Protein AF-I9VN42-F1 (afdb_monomer_lite)

Secondary structure (DSSP, 8-state):
--HHHHHHHHHHHHHHHHTT-HHHHHHHHHHHHTT-S-HHHHHHHHHHHHHHHHHHHHHHTT---TTHHHHHHHHHHHHHHHHHHHHHHHHHTT--SHHHHHHHHHHHH-----HHHHHHHHHTHHHHHHHHHHH-HHHHHHHHHHHHHHHHHHHHHHHH-----HHHHHHHHHHHH-SSS-HHHHHHHHH-

Organism: NCBI:txid997881

Foldseek 3Di:
DALVVLVVLLVVLVVCLVVLVLVVSLVSLCVLCVLFPDVVLVVLSVVLVVLVVVLVVCVVVVNDDPCSVVNSVVSSVSSNLSSVVSSLRNCLVHPPDPLSVVVVCCVVPDPDCALLNLLVLQLCLVVQCVVQVVPDPVSNVVSVVSNVVSLVCLLSCLVSDSDDDPVSVVSLVVSCVDPSHDPVSVVSNVVD

Structure (mmCIF, N/CA/C/O backbone):
data_AF-I9VN42-F1
#
_entry.id   AF-I9VN42-F1
#
loop_
_atom_site.group_PDB
_atom_site.id
_atom_site.type_symbol
_atom_site.label_atom_id
_atom_site.label_alt_id
_atom_site.label_comp_id
_atom_site.label_asym_id
_atom_site.label_entity_id
_atom_site.label_seq_id
_atom_site.pdbx_PDB_ins_code
_atom_site.Cartn_x
_atom_site.Cartn_y
_atom_site.Cartn_z
_atom_site.occupancy
_atom_site.B_iso_or_equiv
_atom_site.auth_seq_id
_atom_site.auth_comp_id
_atom_site.auth_asym_id
_atom_site.auth_atom_id
_atom_site.pdbx_PDB_model_num
ATOM 1 N N . MET A 1 1 ? 4.372 -19.067 11.190 1.00 69.19 1 MET A N 1
ATOM 2 C CA . MET A 1 1 ? 2.948 -18.708 10.985 1.00 69.19 1 MET A CA 1
ATOM 3 C C . MET A 1 1 ? 2.496 -19.358 9.683 1.00 69.19 1 MET A C 1
ATOM 5 O O . MET A 1 1 ? 3.350 -19.514 8.829 1.00 69.19 1 MET A O 1
ATOM 9 N N . ASN A 1 2 ? 1.244 -19.812 9.547 1.00 86.00 2 ASN A N 1
ATOM 10 C CA . ASN A 1 2 ? 0.756 -20.442 8.306 1.00 86.00 2 ASN A CA 1
ATOM 11 C C . ASN A 1 2 ? -0.112 -19.447 7.518 1.00 86.00 2 ASN A C 1
ATOM 13 O O . ASN A 1 2 ? -0.826 -18.651 8.128 1.00 86.00 2 ASN A O 1
ATOM 17 N N . GLU A 1 3 ? -0.085 -19.527 6.191 1.00 88.94 3 GLU A N 1
ATOM 18 C CA . GLU A 1 3 ? -0.864 -18.695 5.268 1.00 88.94 3 GLU A CA 1
ATOM 19 C C . GLU A 1 3 ? -2.373 -18.745 5.566 1.00 88.94 3 GLU A C 1
ATOM 21 O O . GLU A 1 3 ? -3.040 -17.712 5.591 1.00 88.94 3 GLU A O 1
ATOM 26 N N . GLN A 1 4 ? -2.905 -19.925 5.904 1.00 89.56 4 GLN A N 1
ATOM 27 C CA . GLN A 1 4 ? -4.314 -20.085 6.289 1.00 89.56 4 GLN A CA 1
ATOM 28 C C . GLN A 1 4 ? -4.689 -19.232 7.509 1.00 89.56 4 GLN A C 1
ATOM 30 O O . GLN A 1 4 ? -5.674 -18.502 7.467 1.00 89.56 4 GLN A O 1
ATOM 35 N N . LEU A 1 5 ? -3.863 -19.249 8.560 1.00 90.31 5 LEU A N 1
ATOM 36 C CA . LEU A 1 5 ? -4.111 -18.477 9.781 1.00 90.31 5 LEU A CA 1
ATOM 37 C C . LEU A 1 5 ? -4.061 -16.965 9.526 1.00 90.31 5 LEU A C 1
ATOM 39 O O . LEU A 1 5 ? -4.839 -16.221 10.119 1.00 90.31 5 LEU A O 1
ATOM 43 N N . ILE A 1 6 ? -3.161 -16.507 8.649 1.00 91.25 6 ILE A N 1
ATOM 44 C CA . ILE A 1 6 ? -3.070 -15.089 8.266 1.00 91.25 6 ILE A CA 1
ATOM 45 C C . ILE A 1 6 ? -4.368 -14.661 7.577 1.00 91.25 6 ILE A C 1
ATOM 47 O O . ILE A 1 6 ? -4.964 -13.650 7.947 1.00 91.25 6 ILE A O 1
ATOM 51 N N . ASN A 1 7 ? -4.839 -15.463 6.619 1.00 92.94 7 ASN A N 1
ATOM 52 C CA . ASN A 1 7 ? -6.068 -15.188 5.883 1.00 92.94 7 ASN A CA 1
ATOM 53 C C . ASN A 1 7 ? -7.318 -15.249 6.777 1.00 92.94 7 ASN A C 1
ATOM 55 O O . ASN A 1 7 ? -8.199 -14.404 6.644 1.00 92.94 7 ASN A O 1
ATOM 59 N N . GLU A 1 8 ? -7.397 -16.186 7.721 1.00 94.12 8 GLU A N 1
ATOM 60 C CA . GLU A 1 8 ? -8.508 -16.267 8.678 1.00 94.12 8 GLU A CA 1
ATOM 61 C C . GLU A 1 8 ? -8.561 -15.051 9.612 1.00 94.12 8 GLU A C 1
ATOM 63 O O . GLU A 1 8 ? -9.626 -14.451 9.784 1.00 94.12 8 GLU A O 1
ATOM 68 N N . GLN A 1 9 ? -7.417 -14.650 10.184 1.00 92.75 9 GLN A N 1
ATOM 69 C CA . GLN A 1 9 ? -7.333 -13.457 11.034 1.00 92.75 9 GLN A CA 1
ATOM 70 C C . GLN A 1 9 ? -7.710 -12.194 10.254 1.00 92.75 9 GLN A C 1
ATOM 72 O O . GLN A 1 9 ? -8.487 -11.375 10.744 1.00 92.75 9 GLN A O 1
ATOM 77 N N . TYR A 1 10 ? -7.234 -12.077 9.016 1.00 95.00 10 TYR A N 1
ATOM 78 C CA . TYR A 1 10 ? -7.590 -10.992 8.112 1.00 95.00 10 TYR A CA 1
ATOM 79 C C . TYR A 1 10 ? -9.103 -10.910 7.848 1.00 95.00 10 TYR A C 1
ATOM 81 O O . TYR A 1 10 ? -9.717 -9.864 8.058 1.00 95.00 10 TYR A O 1
ATOM 89 N N . GLN A 1 11 ? -9.736 -12.023 7.464 1.00 95.56 11 GLN A N 1
ATOM 90 C CA . GLN A 1 11 ? -11.182 -12.069 7.208 1.00 95.56 11 GLN A CA 1
ATOM 91 C C . GLN A 1 11 ? -12.000 -11.731 8.460 1.00 95.56 11 GLN A C 1
ATOM 93 O O . GLN A 1 11 ? -13.050 -11.085 8.378 1.00 95.56 11 GLN A O 1
ATOM 98 N N . TYR A 1 12 ? -11.516 -12.128 9.637 1.00 96.06 12 TYR A N 1
ATOM 99 C CA . TYR A 1 12 ? -12.149 -11.764 10.897 1.00 96.06 12 TYR A CA 1
ATOM 100 C C . TYR A 1 12 ? -12.100 -10.250 11.154 1.00 96.06 12 TYR A C 1
ATOM 102 O O . TYR A 1 12 ? -13.128 -9.660 11.497 1.00 96.06 12 TYR A O 1
ATOM 110 N N . ILE A 1 13 ? -10.953 -9.604 10.923 1.00 95.00 13 ILE A N 1
ATOM 111 C CA . ILE A 1 13 ? -10.808 -8.146 11.052 1.00 95.00 13 ILE A CA 1
ATOM 112 C C . ILE A 1 13 ? -11.721 -7.425 10.050 1.00 95.00 13 ILE A C 1
ATOM 114 O O . ILE A 1 13 ? -12.487 -6.548 10.457 1.00 95.00 13 ILE A O 1
ATOM 118 N N . LEU A 1 14 ? -11.741 -7.842 8.777 1.00 95.19 14 LEU A N 1
ATOM 119 C CA . LEU A 1 14 ? -12.641 -7.273 7.764 1.00 95.19 14 LEU A CA 1
ATOM 120 C C . LEU A 1 14 ? -14.112 -7.353 8.181 1.00 95.19 14 LEU A C 1
ATOM 122 O O . LEU A 1 14 ? -14.869 -6.395 8.015 1.00 95.19 14 LEU A O 1
ATOM 126 N N . ARG A 1 15 ? -14.525 -8.477 8.777 1.00 96.50 15 ARG A N 1
ATOM 127 C CA . ARG A 1 15 ? -15.891 -8.649 9.280 1.00 96.50 15 ARG A CA 1
ATOM 128 C C . ARG A 1 15 ? -16.222 -7.650 10.386 1.00 96.50 15 ARG A C 1
ATOM 130 O O . ARG A 1 15 ? -17.321 -7.096 10.385 1.00 96.50 15 ARG A O 1
ATOM 137 N N . LEU A 1 16 ? -15.298 -7.407 11.316 1.00 95.19 16 LEU A N 1
ATOM 138 C CA . LEU A 1 16 ? -15.480 -6.422 12.388 1.00 95.19 16 LEU A CA 1
ATOM 139 C C . LEU A 1 16 ? -15.585 -4.999 11.829 1.00 95.19 16 LEU A C 1
ATOM 141 O O . LEU A 1 16 ? -16.464 -4.242 12.250 1.00 95.19 16 LEU A O 1
ATOM 145 N N . ILE A 1 17 ? -14.752 -4.658 10.843 1.00 93.81 17 ILE A N 1
ATOM 146 C CA . ILE A 1 17 ? -14.801 -3.360 10.161 1.00 93.81 17 ILE A CA 1
ATOM 147 C C . ILE A 1 17 ? -16.136 -3.190 9.423 1.00 93.81 17 ILE A C 1
ATOM 149 O O . ILE A 1 17 ? -16.814 -2.178 9.609 1.00 93.81 17 ILE A O 1
ATOM 153 N N . GLY A 1 18 ? -16.577 -4.200 8.665 1.00 91.69 18 GLY A N 1
ATOM 154 C CA . GLY A 1 18 ? -17.861 -4.187 7.954 1.00 91.69 18 GLY A CA 1
ATOM 155 C C . GLY A 1 18 ? -19.073 -4.064 8.886 1.00 91.69 18 GLY A C 1
ATOM 156 O O . GLY A 1 18 ? -20.062 -3.416 8.551 1.00 91.69 18 GLY A O 1
ATOM 157 N N . GLN A 1 19 ? -18.975 -4.607 10.103 1.00 94.62 19 GLN A N 1
ATOM 158 C CA . GLN A 1 19 ? -19.973 -4.444 11.167 1.00 94.62 19 GLN A CA 1
ATOM 159 C C . GLN A 1 19 ? -19.870 -3.103 11.915 1.00 94.62 19 GLN A C 1
ATOM 161 O O . GLN A 1 19 ? -20.610 -2.888 12.874 1.00 94.62 19 GLN A O 1
ATOM 166 N N . LYS A 1 20 ? -18.966 -2.199 11.511 1.00 91.50 20 LYS A N 1
ATOM 167 C CA . LYS A 1 20 ? -18.680 -0.917 12.183 1.00 91.50 20 LYS A CA 1
ATOM 168 C C . LYS A 1 20 ? -18.206 -1.079 13.635 1.00 91.50 20 LYS A C 1
ATOM 170 O O . LYS A 1 20 ? -18.300 -0.158 14.448 1.00 91.50 20 LYS A O 1
ATOM 175 N N . ARG A 1 21 ? -17.636 -2.237 13.981 1.00 94.00 21 ARG A N 1
ATOM 176 C CA . ARG A 1 21 ? -17.082 -2.543 15.311 1.00 94.00 21 ARG A CA 1
ATOM 177 C C . ARG A 1 21 ? -15.614 -2.128 15.384 1.00 94.00 21 ARG A C 1
ATOM 179 O O . ARG A 1 21 ? -14.736 -2.941 15.657 1.00 94.00 21 ARG A O 1
ATOM 186 N N . LEU A 1 22 ? -15.357 -0.839 15.147 1.00 92.88 22 LEU A N 1
ATOM 187 C CA . LEU A 1 22 ? -14.002 -0.299 14.985 1.00 92.88 22 LEU A CA 1
ATOM 188 C C . LEU A 1 22 ? -13.103 -0.575 16.199 1.00 92.88 22 LEU A C 1
ATOM 190 O O . LEU A 1 22 ? -11.973 -1.005 16.027 1.00 92.88 22 LEU A O 1
ATOM 194 N N . LYS A 1 23 ? -13.613 -0.422 17.429 1.00 93.69 23 LYS A N 1
ATOM 195 C CA . LYS A 1 23 ? -12.833 -0.717 18.644 1.00 93.69 23 LYS A CA 1
ATOM 196 C C . LYS A 1 23 ? -12.267 -2.141 18.640 1.00 93.69 23 LYS A C 1
ATOM 198 O O . LYS A 1 23 ? -11.102 -2.342 18.952 1.00 93.69 23 LYS A O 1
ATOM 203 N N . GLU A 1 24 ? -13.099 -3.117 18.297 1.00 94.75 24 GLU A N 1
ATOM 204 C CA . GLU A 1 24 ? -12.700 -4.523 18.288 1.00 94.75 24 GLU A CA 1
ATOM 205 C C . GLU A 1 24 ? -11.779 -4.836 17.115 1.00 94.75 24 GLU A C 1
ATOM 207 O O . GLU A 1 24 ? -10.808 -5.566 17.292 1.00 94.75 24 GLU A O 1
ATOM 212 N N . ALA A 1 25 ? -12.048 -4.243 15.947 1.00 95.75 25 ALA A N 1
ATOM 213 C CA . ALA A 1 25 ? -11.163 -4.336 14.794 1.00 95.75 25 ALA A CA 1
ATOM 214 C C . ALA A 1 25 ? -9.753 -3.836 15.140 1.00 95.75 25 ALA A C 1
ATOM 216 O O . ALA A 1 25 ? -8.789 -4.539 14.865 1.00 95.75 25 ALA A O 1
ATOM 217 N N . LEU A 1 26 ? -9.633 -2.691 15.824 1.00 94.12 26 LEU A N 1
ATOM 218 C CA . LEU A 1 26 ? -8.346 -2.134 16.252 1.00 94.12 26 LEU A CA 1
ATOM 219 C C . LEU A 1 26 ? -7.615 -3.047 17.243 1.00 94.12 26 LEU A C 1
ATOM 221 O O . LEU A 1 26 ? -6.412 -3.233 17.107 1.00 94.12 26 LEU A O 1
ATOM 225 N N . THR A 1 27 ? -8.318 -3.654 18.204 1.00 94.69 27 THR A N 1
ATOM 226 C CA . THR A 1 27 ? -7.704 -4.608 19.147 1.00 94.69 27 THR A CA 1
ATOM 227 C C . THR A 1 27 ? -7.211 -5.875 18.442 1.00 94.69 27 THR A C 1
ATOM 229 O O . THR A 1 27 ? -6.134 -6.384 18.746 1.00 94.69 27 THR A O 1
ATOM 232 N N . GLN A 1 28 ? -7.982 -6.399 17.486 1.00 93.94 28 GLN A N 1
ATOM 233 C CA . GLN A 1 28 ? -7.559 -7.560 16.698 1.00 93.94 28 GLN A CA 1
ATOM 234 C C . GLN A 1 28 ? -6.386 -7.211 15.779 1.00 93.94 28 GLN A C 1
ATOM 236 O O . GLN A 1 28 ? -5.419 -7.970 15.719 1.00 93.94 28 GLN A O 1
ATOM 241 N N . LEU A 1 29 ? -6.433 -6.047 15.131 1.00 93.31 29 LEU A N 1
ATOM 242 C CA . LEU A 1 29 ? -5.366 -5.544 14.273 1.00 93.31 29 LEU A CA 1
ATOM 243 C C . LEU A 1 29 ? -4.067 -5.318 15.052 1.00 93.31 29 LEU A C 1
ATOM 245 O O . LEU A 1 29 ? -3.005 -5.681 14.566 1.00 93.31 29 LEU A O 1
ATOM 249 N N . GLU A 1 30 ? -4.134 -4.826 16.288 1.00 93.81 30 GLU A N 1
ATOM 250 C CA . GLU A 1 30 ? -2.964 -4.711 17.165 1.00 93.81 30 GLU A CA 1
ATOM 251 C C . GLU A 1 30 ? -2.279 -6.070 17.365 1.00 93.81 30 GLU A C 1
ATOM 253 O O . GLU A 1 30 ? -1.080 -6.215 17.127 1.00 93.81 30 GLU A O 1
ATOM 258 N N . SER A 1 31 ? -3.055 -7.106 17.705 1.00 91.00 31 SER A N 1
ATOM 259 C CA . SER A 1 31 ? -2.536 -8.475 17.853 1.00 91.00 31 SER A CA 1
ATOM 260 C C . SER A 1 31 ? -1.980 -9.061 16.547 1.00 91.00 31 SER A C 1
ATOM 262 O O . SER A 1 31 ? -1.055 -9.876 16.569 1.00 91.00 31 SER A O 1
ATOM 264 N N . PHE A 1 32 ? -2.529 -8.637 15.408 1.00 90.81 32 PHE A N 1
ATOM 265 C CA . PHE A 1 32 ? -2.090 -9.038 14.076 1.00 90.81 32 PHE A CA 1
ATOM 266 C C . PHE A 1 32 ? -0.748 -8.381 13.717 1.00 90.81 32 PHE A C 1
ATOM 268 O O . PHE A 1 32 ? 0.183 -9.062 13.280 1.00 90.81 32 PHE A O 1
ATOM 275 N N . LEU A 1 33 ? -0.600 -7.086 14.014 1.00 90.88 33 LEU A N 1
ATOM 276 C CA . LEU A 1 33 ? 0.619 -6.308 13.786 1.00 90.88 33 LEU A CA 1
ATOM 277 C C . LEU A 1 33 ? 1.784 -6.707 14.690 1.00 90.88 33 LEU A C 1
ATOM 279 O O . LEU A 1 33 ? 2.936 -6.545 14.289 1.00 90.88 33 LEU A O 1
ATOM 283 N N . TRP A 1 34 ? 1.531 -7.284 15.869 1.00 86.38 34 TRP A N 1
ATOM 284 C CA . TRP A 1 34 ? 2.597 -7.829 16.723 1.00 86.38 34 TRP A CA 1
ATOM 285 C C . TRP A 1 34 ? 3.461 -8.879 16.017 1.00 86.38 34 TRP A C 1
ATOM 287 O O . TRP A 1 34 ? 4.636 -9.033 16.348 1.00 86.38 34 TRP A O 1
ATOM 297 N N . LYS A 1 35 ? 2.890 -9.571 15.027 1.00 82.62 35 LYS A N 1
ATOM 298 C CA . LYS A 1 35 ? 3.578 -10.572 14.207 1.00 82.62 35 LYS A CA 1
ATOM 299 C C . LYS A 1 35 ? 4.231 -9.973 12.957 1.00 82.62 35 LYS A C 1
ATOM 301 O O . LYS A 1 35 ? 4.983 -10.675 12.291 1.00 82.62 35 LYS A O 1
ATOM 306 N N . CYS A 1 36 ? 3.927 -8.715 12.631 1.00 84.56 36 CYS A N 1
ATOM 307 C CA . CYS A 1 36 ? 4.477 -8.009 11.479 1.00 84.56 36 CYS A CA 1
ATOM 308 C C . CYS A 1 36 ? 5.845 -7.396 11.824 1.00 84.56 36 CYS A C 1
ATOM 310 O O . CYS A 1 36 ? 5.979 -6.817 12.911 1.00 84.56 36 CYS A O 1
ATOM 312 N N . PRO A 1 37 ? 6.832 -7.480 10.912 1.00 79.56 37 PRO A N 1
ATOM 313 C CA . PRO A 1 37 ? 8.129 -6.821 11.070 1.00 79.56 37 PRO A CA 1
ATOM 314 C C . PRO A 1 37 ? 8.054 -5.301 10.845 1.00 79.56 37 PRO A C 1
ATOM 316 O O . PRO A 1 37 ? 8.867 -4.564 11.394 1.00 79.56 37 PRO A O 1
ATOM 319 N N . GLU A 1 38 ? 7.065 -4.827 10.082 1.00 82.38 38 GLU A N 1
ATOM 320 C CA . GLU A 1 38 ? 6.925 -3.421 9.698 1.00 82.38 38 GLU A CA 1
ATOM 321 C C . GLU A 1 38 ? 6.465 -2.546 10.877 1.00 82.38 38 GLU A C 1
ATOM 323 O O . GLU A 1 38 ? 5.314 -2.616 11.326 1.00 82.38 38 GLU A O 1
ATOM 328 N N . TRP A 1 39 ? 7.371 -1.709 11.391 1.00 85.00 39 TRP A N 1
ATOM 329 C CA . TRP A 1 39 ? 7.099 -0.856 12.551 1.00 85.00 39 TRP A CA 1
ATOM 330 C C . TRP A 1 39 ? 6.186 0.326 12.210 1.00 85.00 39 TRP A C 1
ATOM 332 O O . TRP A 1 39 ? 5.346 0.700 13.030 1.00 85.00 39 TRP A O 1
ATOM 342 N N . SER A 1 40 ? 6.278 0.866 10.989 1.00 88.44 40 SER A N 1
ATOM 343 C CA . SER A 1 40 ? 5.476 2.021 10.564 1.00 88.44 40 SER A CA 1
ATOM 344 C C . SER A 1 40 ? 3.965 1.764 10.665 1.00 88.44 40 SER A C 1
ATOM 346 O O . SER A 1 40 ? 3.210 2.646 11.082 1.00 88.44 40 SER A O 1
ATOM 348 N N . LEU A 1 41 ? 3.517 0.530 10.394 1.00 90.19 41 LEU A N 1
ATOM 349 C CA . LEU A 1 41 ? 2.114 0.122 10.538 1.00 90.19 41 LEU A CA 1
ATOM 350 C C . LEU A 1 41 ? 1.617 0.225 11.983 1.00 90.19 41 LEU A C 1
ATOM 352 O O . LEU A 1 41 ? 0.461 0.580 12.214 1.00 90.19 41 LEU A O 1
ATOM 356 N N . ARG A 1 42 ? 2.482 -0.052 12.967 1.00 91.50 42 ARG A N 1
ATOM 357 C CA . ARG A 1 42 ? 2.131 0.049 14.392 1.00 91.50 42 ARG A CA 1
ATOM 358 C C . ARG A 1 42 ? 1.943 1.502 14.800 1.00 91.50 42 ARG A C 1
ATOM 360 O O . ARG A 1 42 ? 0.941 1.826 15.426 1.00 91.50 42 ARG A O 1
ATOM 367 N N . THR A 1 43 ? 2.837 2.386 14.360 1.00 91.81 43 THR A N 1
ATOM 368 C CA . THR A 1 43 ? 2.703 3.828 14.596 1.00 91.81 43 THR A CA 1
ATOM 369 C C . THR A 1 43 ? 1.412 4.377 13.987 1.00 91.81 43 THR A C 1
ATOM 371 O O . THR A 1 43 ? 0.694 5.134 14.640 1.00 91.81 43 THR A O 1
ATOM 374 N N . ARG A 1 44 ? 1.064 3.963 12.760 1.00 92.81 44 ARG A N 1
ATOM 375 C CA . ARG A 1 44 ? -0.215 4.342 12.135 1.00 92.81 44 ARG A CA 1
ATOM 376 C C . ARG A 1 44 ? -1.414 3.820 12.935 1.00 92.81 44 ARG A C 1
ATOM 378 O O . ARG A 1 44 ? -2.373 4.561 13.141 1.00 92.81 44 ARG A O 1
ATOM 385 N N . LEU A 1 45 ? -1.361 2.582 13.433 1.00 94.81 45 LEU A N 1
ATOM 386 C CA . LEU A 1 45 ? -2.422 2.026 14.277 1.00 94.81 45 LEU A CA 1
ATOM 387 C C . LEU A 1 45 ? -2.605 2.832 15.573 1.00 94.81 45 LEU A C 1
ATOM 389 O O . LEU A 1 45 ? -3.736 3.159 15.931 1.00 94.81 45 LEU A O 1
ATOM 393 N N . GLU A 1 46 ? -1.515 3.183 16.256 1.00 94.06 46 GLU A N 1
ATOM 394 C CA . GLU A 1 46 ? -1.542 3.991 17.483 1.00 94.06 46 GLU A CA 1
ATOM 395 C C . GLU A 1 46 ? -2.172 5.372 17.244 1.00 94.06 46 GLU A C 1
ATOM 397 O O . GLU A 1 46 ? -2.975 5.848 18.055 1.00 94.06 46 GLU A O 1
ATOM 402 N N . GLN A 1 47 ? -1.875 6.000 16.100 1.00 94.62 47 GLN A N 1
ATOM 403 C CA . GLN A 1 47 ? -2.506 7.257 15.691 1.00 94.62 47 GLN A CA 1
ATOM 404 C C . GLN A 1 47 ? -4.023 7.092 15.526 1.00 94.62 47 GLN A C 1
ATOM 406 O O . GLN A 1 47 ? -4.786 7.874 16.097 1.00 94.62 47 GLN A O 1
ATOM 411 N N . ILE A 1 48 ? -4.480 6.042 14.832 1.00 95.00 48 ILE A N 1
ATOM 412 C CA . ILE A 1 48 ? -5.914 5.748 14.661 1.00 95.00 48 ILE A CA 1
ATOM 413 C C . ILE A 1 48 ? -6.588 5.494 16.013 1.00 95.00 48 ILE A C 1
ATOM 415 O O . ILE A 1 48 ? -7.658 6.046 16.283 1.00 95.00 48 ILE A O 1
ATOM 419 N N . GLN A 1 49 ? -5.974 4.691 16.887 1.00 94.69 49 GLN A N 1
ATOM 420 C CA . GLN A 1 49 ? -6.493 4.404 18.228 1.00 94.69 49 GLN A CA 1
ATOM 421 C C . GLN A 1 49 ? -6.625 5.683 19.069 1.00 94.69 49 GLN A C 1
ATOM 423 O O . GLN A 1 49 ? -7.640 5.882 19.749 1.00 94.69 49 GLN A O 1
ATOM 428 N N . THR A 1 50 ? -5.637 6.575 18.985 1.00 95.19 50 THR A N 1
ATOM 429 C CA . THR A 1 50 ? -5.633 7.870 19.674 1.00 95.19 50 THR A CA 1
ATOM 430 C C . THR A 1 50 ? -6.744 8.778 19.147 1.00 95.19 50 THR A C 1
ATOM 432 O O . THR A 1 50 ? -7.573 9.256 19.925 1.00 95.19 50 THR A O 1
ATOM 435 N N . SER A 1 51 ? -6.840 8.957 17.825 1.00 94.12 51 SER A N 1
ATOM 436 C CA . SER A 1 51 ? -7.895 9.758 17.190 1.00 94.12 51 SER A CA 1
ATOM 437 C C . SER A 1 51 ? -9.296 9.224 17.496 1.00 94.12 51 SER A C 1
ATOM 439 O O . SER A 1 51 ? -10.204 9.997 17.808 1.00 94.12 51 SER A O 1
ATOM 441 N N . TYR A 1 52 ? -9.476 7.902 17.476 1.00 94.56 52 TYR A N 1
ATOM 442 C CA . TYR A 1 52 ? -10.738 7.265 17.838 1.00 94.56 52 TYR A CA 1
ATOM 443 C C . TYR A 1 52 ? -11.099 7.497 19.313 1.00 94.56 52 TYR A C 1
ATOM 445 O O . TYR A 1 52 ? -12.252 7.792 19.636 1.00 94.56 52 TYR A O 1
ATOM 453 N N . SER A 1 53 ? -10.115 7.423 20.212 1.00 93.88 53 SER A N 1
ATOM 454 C CA . SER A 1 53 ? -10.311 7.677 21.644 1.00 93.88 53 SER A CA 1
ATOM 455 C C . SER A 1 53 ? -10.737 9.119 21.916 1.00 93.88 53 SER A C 1
ATOM 457 O O . SER A 1 53 ? -11.693 9.337 22.664 1.00 93.88 53 SER A O 1
ATOM 459 N N . TYR A 1 5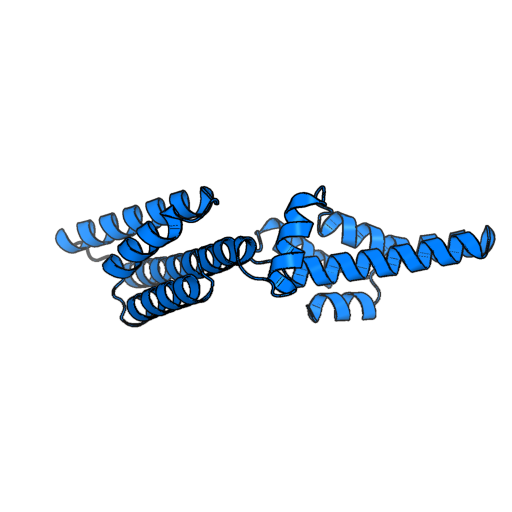4 ? -10.108 10.097 21.256 1.00 92.50 54 TYR A N 1
ATOM 460 C CA . TYR A 1 54 ? -10.524 11.498 21.348 1.00 92.50 54 TYR A CA 1
ATOM 461 C C . TYR A 1 54 ? -11.9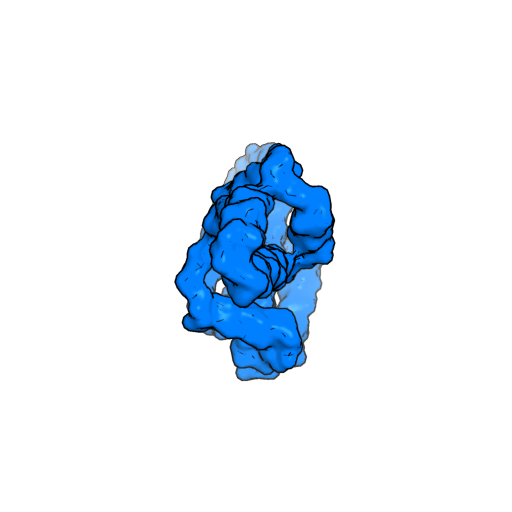31 11.722 20.801 1.00 92.50 54 TYR A C 1
ATOM 463 O O . TYR A 1 54 ? -12.745 12.368 21.459 1.00 92.50 54 TYR A O 1
ATOM 471 N N . MET A 1 55 ? -12.268 11.124 19.655 1.00 91.75 55 MET A N 1
ATOM 472 C CA . MET A 1 55 ? -13.623 11.196 19.102 1.00 91.75 55 MET A CA 1
ATOM 473 C C . MET A 1 55 ? -14.666 10.694 20.117 1.00 91.75 55 MET A C 1
ATOM 475 O O . MET A 1 55 ? -15.678 11.357 20.346 1.00 91.75 55 MET A O 1
ATOM 479 N N . LEU A 1 56 ? -14.408 9.561 20.781 1.00 91.62 56 LEU A N 1
ATOM 480 C CA . LEU A 1 56 ? -15.288 9.041 21.832 1.00 91.62 56 LEU A CA 1
ATOM 481 C C . LEU A 1 56 ? -15.343 9.955 23.063 1.00 91.62 56 LEU A C 1
ATOM 483 O O . LEU A 1 56 ? -16.411 10.117 23.652 1.00 91.62 56 LEU A O 1
ATOM 487 N N . GLN A 1 57 ? -14.226 10.563 23.463 1.00 91.44 57 GLN A N 1
ATOM 488 C CA . GLN A 1 57 ? -14.188 11.499 24.587 1.00 91.44 57 GLN A CA 1
ATOM 489 C C . GLN A 1 57 ? -15.060 12.732 24.320 1.00 91.44 57 GLN A C 1
ATOM 491 O O . GLN A 1 57 ? -15.885 13.080 25.167 1.00 91.44 57 GLN A O 1
ATOM 496 N N . TYR A 1 58 ? -14.952 13.337 23.135 1.00 89.19 58 TYR A N 1
ATOM 497 C CA . TYR A 1 58 ? -15.794 14.470 22.741 1.00 89.19 58 TYR A CA 1
ATOM 498 C C . TYR A 1 58 ? -17.275 14.091 22.654 1.00 89.19 58 TYR A C 1
ATOM 500 O O . TYR A 1 58 ? -18.135 14.854 23.096 1.00 89.19 58 TYR A O 1
ATOM 508 N N . MET A 1 59 ? -17.589 12.876 22.184 1.00 88.25 59 MET A N 1
ATOM 509 C CA . MET A 1 59 ? -18.959 12.351 22.219 1.00 88.25 59 MET A CA 1
ATOM 510 C C . MET A 1 59 ? -19.508 12.255 23.645 1.00 88.25 59 MET A C 1
ATOM 512 O O . MET A 1 59 ? -20.657 12.618 23.881 1.00 88.25 59 MET A O 1
ATOM 516 N N . ARG A 1 60 ? -18.695 11.797 24.606 1.00 90.25 60 ARG A N 1
ATOM 517 C CA . ARG A 1 60 ? -19.098 11.709 26.021 1.00 90.25 60 ARG A CA 1
ATOM 518 C C . ARG A 1 60 ? -19.310 13.081 26.659 1.00 90.25 60 ARG A C 1
ATOM 520 O O . ARG A 1 60 ? -20.113 13.188 27.575 1.00 90.25 60 ARG A O 1
ATOM 527 N N . GLN A 1 61 ? -18.612 14.106 26.176 1.00 91.00 61 GLN A N 1
ATOM 528 C CA . GLN A 1 61 ? -18.767 15.493 26.623 1.00 91.00 61 GLN A CA 1
ATOM 529 C C . GLN A 1 61 ? -19.971 16.206 25.984 1.00 91.00 61 GLN A C 1
ATOM 531 O O . GLN A 1 61 ? -20.265 17.338 26.353 1.00 91.00 61 GLN A O 1
ATOM 536 N N . GLY A 1 62 ? -20.676 15.563 25.045 1.00 86.81 62 GLY A N 1
ATOM 537 C CA . GLY A 1 62 ? -21.844 16.143 24.378 1.00 86.81 62 GLY A CA 1
ATOM 538 C C . GLY A 1 62 ? -21.509 17.204 23.326 1.00 86.81 62 GLY A C 1
ATOM 539 O O . GLY A 1 62 ? -22.405 17.915 22.884 1.00 86.81 62 GLY A O 1
ATOM 540 N N . VAL A 1 63 ? -20.243 17.315 22.908 1.00 85.62 63 VAL A N 1
ATOM 541 C CA . VAL A 1 63 ? -19.830 18.245 21.848 1.00 85.62 63 VAL A CA 1
ATOM 542 C C . VAL A 1 63 ? -20.393 17.753 20.519 1.00 85.62 63 VAL A C 1
ATOM 544 O O . VAL A 1 63 ? -20.064 16.647 20.080 1.00 85.62 63 VAL A O 1
ATOM 547 N N . GLU A 1 64 ? -21.238 18.546 19.863 1.00 80.56 64 GLU A N 1
ATOM 548 C CA . GLU A 1 64 ? -21.657 18.260 18.492 1.00 80.56 64 GLU A CA 1
ATOM 549 C C . GLU A 1 64 ? -20.541 18.630 17.517 1.00 80.56 64 GLU A C 1
ATOM 551 O O . GLU A 1 64 ? -20.137 19.784 17.415 1.00 80.56 64 GLU A O 1
ATOM 556 N N . ASP A 1 65 ? -20.044 17.622 16.805 1.00 84.00 65 ASP A N 1
ATOM 557 C CA . ASP A 1 65 ? -19.040 17.786 15.761 1.00 84.00 65 ASP A CA 1
ATOM 558 C C . ASP A 1 65 ? -19.670 17.385 14.415 1.00 84.00 65 ASP A C 1
ATOM 560 O O . ASP A 1 65 ? -19.984 16.199 14.221 1.00 84.00 65 ASP A O 1
ATOM 564 N N . PRO A 1 66 ? -19.883 18.342 13.491 1.00 84.69 66 PRO A N 1
ATOM 565 C CA . PRO A 1 66 ? -20.456 18.068 12.178 1.00 84.69 66 PRO A CA 1
ATOM 566 C C . PRO A 1 66 ? -19.539 17.203 11.297 1.00 84.69 66 PRO A C 1
ATOM 568 O O . PRO A 1 66 ? 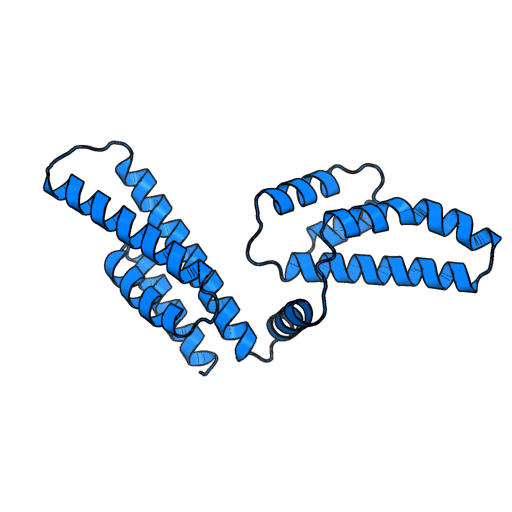-20.028 16.493 10.414 1.00 84.69 66 PRO A O 1
ATOM 571 N N . GLU A 1 67 ? -18.227 17.194 11.546 1.00 90.12 67 GLU A N 1
ATOM 572 C CA . GLU A 1 67 ? -17.246 16.419 10.780 1.00 90.12 67 GLU A CA 1
ATOM 573 C C . GLU A 1 67 ? -17.019 15.008 11.332 1.00 90.12 67 GLU A C 1
ATOM 575 O O . GLU A 1 67 ? -16.396 14.176 10.667 1.00 90.12 67 GLU A O 1
ATOM 580 N N . ARG A 1 68 ? -17.616 14.668 12.480 1.00 88.62 68 ARG A N 1
ATOM 581 C CA . ARG A 1 68 ? -17.479 13.358 13.138 1.00 88.62 68 ARG A CA 1
ATOM 582 C C . ARG A 1 68 ? -17.687 12.176 12.198 1.00 88.62 68 ARG A C 1
ATOM 584 O O . ARG A 1 68 ? -16.966 11.185 12.268 1.00 88.62 68 ARG A O 1
ATOM 591 N N . ARG A 1 69 ? -18.697 12.252 11.324 1.00 88.56 69 ARG A N 1
ATOM 592 C CA . ARG A 1 69 ? -18.992 11.173 10.366 1.00 88.56 69 ARG A CA 1
ATOM 593 C C . ARG A 1 69 ? -17.854 10.982 9.367 1.00 88.56 69 ARG A C 1
ATOM 595 O O . ARG A 1 69 ? -17.506 9.838 9.092 1.00 88.56 69 ARG A O 1
ATOM 602 N N . LYS A 1 70 ? -17.274 12.078 8.868 1.00 93.31 70 LYS A N 1
ATOM 603 C CA . LYS A 1 70 ? -16.125 12.041 7.956 1.00 93.31 70 LYS A CA 1
ATOM 604 C C . LYS A 1 70 ? -14.898 11.480 8.665 1.00 93.31 70 LYS A C 1
ATOM 606 O O . LYS A 1 70 ? -14.246 10.596 8.123 1.00 93.31 70 LYS A O 1
ATOM 611 N N . LEU A 1 71 ? -14.629 11.929 9.895 1.00 93.19 71 LEU A N 1
ATOM 612 C CA . LEU A 1 71 ? -13.526 11.407 10.702 1.00 93.19 71 LEU A CA 1
ATOM 613 C C . LEU A 1 71 ? -13.678 9.901 10.930 1.00 93.19 71 LEU A C 1
ATOM 615 O O . LEU A 1 71 ? -12.746 9.146 10.691 1.00 93.19 71 LEU A O 1
ATOM 619 N N . TYR A 1 72 ? -14.864 9.444 11.329 1.00 93.19 72 TYR A N 1
ATOM 620 C CA . TYR A 1 72 ? -15.115 8.021 11.547 1.00 93.19 72 TYR A CA 1
ATOM 621 C C . TYR A 1 72 ? -14.961 7.187 10.267 1.00 93.19 72 TYR A C 1
ATOM 623 O O . TYR A 1 72 ? -14.396 6.097 10.313 1.00 93.19 72 TYR A O 1
ATOM 631 N N . GLN A 1 73 ? -15.428 7.697 9.123 1.00 92.94 73 GLN A N 1
ATOM 632 C CA . GLN A 1 73 ? -15.203 7.056 7.825 1.00 92.94 73 GLN A CA 1
ATOM 633 C C . GLN A 1 73 ? -13.715 6.971 7.494 1.00 92.94 73 GLN A C 1
ATOM 635 O O . GLN A 1 73 ? -13.256 5.904 7.107 1.00 92.94 73 GLN A O 1
ATOM 640 N N . LYS A 1 74 ? -12.959 8.051 7.717 1.00 94.56 74 LYS A N 1
ATOM 641 C CA . LYS A 1 74 ? -11.509 8.059 7.531 1.00 94.56 74 LYS A CA 1
ATOM 642 C C . LYS A 1 74 ? -10.828 7.004 8.406 1.00 94.56 74 LYS A C 1
ATOM 644 O O . LYS A 1 74 ? -10.085 6.191 7.884 1.00 94.56 74 LYS A O 1
ATOM 649 N N . LEU A 1 75 ? -11.162 6.935 9.697 1.00 95.12 75 LEU A N 1
ATOM 650 C CA . LEU A 1 75 ? -10.604 5.923 10.602 1.00 95.12 75 LEU A CA 1
ATOM 651 C C . LEU A 1 75 ? -10.918 4.491 10.139 1.00 95.12 75 LEU A C 1
ATOM 653 O O . LEU A 1 75 ? -10.070 3.614 10.274 1.00 95.12 75 LEU A O 1
ATOM 657 N N . LEU A 1 76 ? -12.113 4.237 9.590 1.00 94.69 76 LEU A N 1
ATOM 658 C CA . LEU A 1 76 ? -12.451 2.933 9.009 1.00 94.69 76 LEU A CA 1
ATOM 659 C C . LEU A 1 76 ? -11.594 2.619 7.778 1.00 94.69 76 LEU A C 1
ATOM 661 O O . LEU A 1 76 ? -11.062 1.514 7.696 1.00 94.69 76 LEU A O 1
ATOM 665 N N . THR A 1 77 ? -11.449 3.571 6.854 1.00 94.00 77 THR A N 1
ATOM 666 C CA . THR A 1 77 ? -10.615 3.415 5.654 1.00 94.00 77 THR A CA 1
ATOM 667 C C . THR A 1 77 ? -9.153 3.185 6.022 1.00 94.00 77 THR A C 1
ATOM 669 O O . THR A 1 77 ? -8.564 2.214 5.561 1.00 94.00 77 THR A O 1
ATOM 672 N N . ASP A 1 78 ? -8.598 3.996 6.923 1.00 94.00 78 ASP A N 1
ATOM 673 C CA . ASP A 1 78 ? -7.211 3.869 7.375 1.00 94.00 78 ASP A CA 1
ATOM 674 C C . ASP A 1 78 ? -6.982 2.509 8.069 1.00 94.00 78 ASP A C 1
ATOM 676 O O . ASP A 1 78 ? -5.944 1.874 7.896 1.00 94.00 78 ASP A O 1
ATOM 680 N N . THR A 1 79 ? -7.972 2.011 8.824 1.00 94.88 79 THR A N 1
ATOM 681 C CA . THR A 1 79 ? -7.897 0.681 9.458 1.00 94.88 79 THR A CA 1
ATOM 682 C C . THR A 1 79 ? -7.905 -0.442 8.418 1.00 94.88 79 THR A C 1
ATOM 684 O O . THR A 1 79 ? -7.168 -1.415 8.581 1.00 94.88 79 THR A O 1
ATOM 687 N N . LEU A 1 80 ? -8.715 -0.331 7.357 1.00 94.38 80 LEU A N 1
ATOM 688 C CA . LEU A 1 80 ? -8.712 -1.291 6.244 1.00 94.38 80 LEU A CA 1
ATOM 689 C C . LEU A 1 80 ? -7.351 -1.319 5.557 1.00 94.38 80 LEU A C 1
ATOM 691 O O . LEU A 1 80 ? -6.770 -2.390 5.413 1.00 94.38 80 LEU A O 1
ATOM 695 N N . GLU A 1 81 ? -6.818 -0.144 5.230 1.00 93.00 81 GLU A N 1
ATOM 696 C CA . GLU A 1 81 ? -5.537 0.008 4.543 1.00 93.00 81 GLU A CA 1
ATOM 697 C C . GLU A 1 81 ? -4.389 -0.646 5.332 1.00 93.00 81 GLU A C 1
ATOM 699 O O . GLU A 1 81 ? -3.631 -1.449 4.788 1.00 93.00 81 GLU A O 1
ATOM 704 N N . ILE A 1 82 ? -4.308 -0.394 6.646 1.00 93.50 82 ILE A N 1
ATOM 705 C CA . ILE A 1 82 ? -3.308 -1.037 7.515 1.00 93.50 82 ILE A CA 1
ATOM 706 C C . ILE A 1 82 ? -3.525 -2.552 7.584 1.00 93.50 82 ILE A C 1
ATOM 708 O O . ILE A 1 82 ? -2.558 -3.309 7.633 1.00 93.50 82 ILE A O 1
ATOM 712 N N . THR A 1 83 ? -4.778 -3.011 7.602 1.00 94.06 83 THR A N 1
ATOM 713 C CA . THR A 1 83 ? -5.097 -4.446 7.657 1.00 94.06 83 THR A CA 1
ATOM 714 C C . THR A 1 83 ? -4.644 -5.165 6.383 1.00 94.06 83 THR A C 1
ATOM 716 O O . THR A 1 83 ? -4.068 -6.253 6.468 1.00 94.06 83 THR A O 1
ATOM 719 N N . ASP A 1 84 ? -4.855 -4.554 5.216 1.00 93.06 84 ASP A N 1
ATOM 720 C CA . ASP A 1 84 ? -4.404 -5.072 3.920 1.00 93.06 84 ASP A CA 1
ATOM 721 C C . ASP A 1 84 ? -2.875 -5.112 3.840 1.00 93.06 84 ASP A C 1
ATOM 723 O O . ASP A 1 84 ? -2.296 -6.149 3.506 1.00 93.06 84 ASP A O 1
ATOM 727 N N . GLN A 1 85 ? -2.213 -4.023 4.240 1.00 91.44 85 GLN A N 1
ATOM 728 C CA . GLN A 1 85 ? -0.751 -3.935 4.292 1.00 91.44 85 GLN A CA 1
ATOM 729 C C . GLN A 1 85 ? -0.160 -5.005 5.207 1.00 91.44 85 GLN A C 1
ATOM 731 O O . GLN A 1 85 ? 0.711 -5.767 4.792 1.00 91.44 85 GLN A O 1
ATOM 736 N N . ALA A 1 86 ? -0.695 -5.131 6.423 1.00 92.25 86 ALA A N 1
ATOM 737 C CA . ALA A 1 86 ? -0.272 -6.141 7.382 1.00 92.25 86 ALA A CA 1
ATOM 738 C C . ALA A 1 86 ? -0.404 -7.557 6.813 1.00 92.25 86 ALA A C 1
ATOM 740 O O . ALA A 1 86 ? 0.503 -8.375 6.964 1.00 92.25 86 ALA A O 1
ATOM 741 N N . ARG A 1 87 ? -1.512 -7.858 6.123 1.00 93.12 87 ARG A N 1
ATOM 742 C CA . ARG A 1 87 ? -1.704 -9.162 5.482 1.00 93.12 87 ARG A CA 1
ATOM 743 C C . ARG A 1 87 ? -0.609 -9.430 4.456 1.00 93.12 87 ARG A C 1
ATOM 745 O O . ARG A 1 87 ? -0.028 -10.512 4.490 1.00 93.12 87 ARG A O 1
ATOM 752 N N . ILE A 1 88 ? -0.343 -8.484 3.557 1.00 91.19 88 ILE A N 1
ATOM 753 C CA . ILE A 1 88 ? 0.642 -8.676 2.487 1.00 91.19 88 ILE A CA 1
ATOM 754 C C . ILE A 1 88 ? 2.038 -8.870 3.078 1.00 91.19 88 ILE A C 1
ATOM 756 O O . ILE A 1 88 ? 2.676 -9.870 2.764 1.00 91.19 88 ILE A O 1
ATOM 760 N N . THR A 1 89 ? 2.459 -8.020 4.019 1.00 89.56 89 THR A N 1
ATOM 761 C CA . THR A 1 89 ? 3.765 -8.144 4.686 1.00 89.56 89 THR A CA 1
ATOM 762 C C . THR A 1 89 ? 3.928 -9.484 5.407 1.00 89.56 89 THR A C 1
ATOM 764 O O . THR A 1 89 ? 5.001 -10.082 5.389 1.00 89.56 89 THR A O 1
ATOM 767 N N . LEU A 1 90 ? 2.872 -9.998 6.045 1.00 90.25 90 LEU A N 1
ATOM 768 C CA . LEU A 1 90 ? 2.931 -11.315 6.682 1.00 90.25 90 LEU A CA 1
ATOM 769 C C . LEU A 1 90 ? 3.030 -12.449 5.659 1.00 90.25 90 LEU A C 1
ATOM 771 O O . LEU A 1 90 ? 3.763 -13.413 5.891 1.00 90.25 90 LEU A O 1
ATOM 775 N N . LEU A 1 91 ? 2.306 -12.345 4.545 1.00 91.12 91 LEU A N 1
ATOM 776 C CA . LEU A 1 91 ? 2.340 -13.336 3.473 1.00 91.12 91 LEU A CA 1
ATOM 777 C C . LEU A 1 91 ? 3.667 -13.332 2.711 1.00 91.12 91 LEU A C 1
ATOM 779 O O . LEU A 1 91 ? 4.110 -14.413 2.339 1.00 91.12 91 LEU A O 1
ATOM 783 N N . ASP A 1 92 ? 4.339 -12.185 2.575 1.00 88.69 92 ASP A N 1
ATOM 784 C CA . ASP A 1 92 ? 5.674 -12.076 1.964 1.00 88.69 92 ASP A CA 1
ATOM 785 C C . ASP A 1 92 ? 6.694 -13.024 2.644 1.00 88.69 92 ASP A C 1
ATOM 787 O O . ASP A 1 92 ? 7.595 -13.553 1.995 1.00 88.69 92 ASP A O 1
ATOM 791 N N . SER A 1 93 ? 6.507 -13.324 3.939 1.00 85.06 93 SER A N 1
ATOM 792 C CA . SER A 1 93 ? 7.382 -14.227 4.709 1.00 85.06 93 SER A CA 1
ATOM 793 C C . SER A 1 93 ? 7.003 -15.718 4.683 1.00 85.06 93 SER A C 1
ATOM 795 O O . SER A 1 93 ? 7.789 -16.556 5.126 1.00 85.06 93 SER A O 1
ATOM 797 N N . VAL A 1 94 ? 5.795 -16.073 4.229 1.00 88.00 94 VAL A N 1
ATOM 798 C CA . VAL A 1 94 ? 5.243 -17.440 4.372 1.00 88.00 94 VAL A CA 1
ATOM 799 C C . VAL A 1 94 ? 4.764 -18.031 3.048 1.00 88.00 94 VAL A C 1
ATOM 801 O O . VAL A 1 94 ? 4.809 -19.248 2.869 1.00 88.00 94 VAL A O 1
ATOM 804 N N . SER A 1 95 ? 4.265 -17.199 2.139 1.00 88.38 95 SER A N 1
ATOM 805 C CA . SER A 1 95 ? 3.629 -17.652 0.911 1.00 88.38 95 SER A CA 1
ATOM 806 C C . SER A 1 95 ? 4.651 -17.921 -0.188 1.00 88.38 95 SER A C 1
ATOM 808 O O . SER A 1 95 ? 5.571 -17.143 -0.423 1.00 88.38 95 SER A O 1
ATOM 810 N N . ASN A 1 96 ? 4.436 -19.013 -0.923 1.00 87.06 96 ASN A N 1
ATOM 811 C CA . ASN A 1 96 ? 5.232 -19.379 -2.096 1.00 87.06 96 ASN A CA 1
ATOM 812 C C . ASN A 1 96 ? 4.606 -18.904 -3.416 1.00 87.06 96 ASN A C 1
ATOM 814 O O . ASN A 1 96 ? 5.034 -19.324 -4.491 1.00 87.06 96 ASN A O 1
ATOM 818 N N . HIS A 1 97 ? 3.577 -18.057 -3.364 1.00 89.00 97 HIS A N 1
ATOM 819 C CA . HIS A 1 97 ? 3.013 -17.468 -4.571 1.00 89.00 97 HIS A CA 1
ATOM 820 C C . HIS A 1 97 ? 4.013 -16.519 -5.236 1.00 89.00 97 HIS A C 1
ATOM 822 O O . HIS A 1 97 ? 4.732 -15.785 -4.560 1.00 89.00 97 HIS A O 1
ATOM 828 N N . TYR A 1 98 ? 4.021 -16.512 -6.574 1.00 86.56 98 TYR A N 1
ATOM 829 C CA . TYR A 1 98 ? 4.962 -15.726 -7.381 1.00 86.56 98 TYR A CA 1
ATOM 830 C C . TYR A 1 98 ? 5.006 -14.248 -6.970 1.00 86.56 98 TYR A C 1
ATOM 832 O O . TYR A 1 98 ? 6.083 -13.680 -6.834 1.00 86.56 98 TYR A O 1
ATOM 840 N N . TYR A 1 99 ? 3.835 -13.668 -6.693 1.00 88.56 99 TYR A N 1
ATOM 841 C CA . TYR A 1 99 ? 3.684 -12.301 -6.198 1.00 88.56 99 TYR A CA 1
ATOM 842 C C . TYR A 1 99 ? 4.530 -12.029 -4.939 1.00 88.56 99 TYR A C 1
ATOM 844 O O . TYR A 1 99 ? 5.336 -11.103 -4.922 1.00 88.56 99 TYR A O 1
ATOM 852 N N . HIS A 1 100 ? 4.400 -12.876 -3.914 1.00 88.94 100 HIS A N 1
ATOM 853 C CA . HIS A 1 100 ? 5.113 -12.732 -2.641 1.00 88.94 100 HIS A CA 1
ATOM 854 C C . HIS A 1 100 ? 6.609 -13.034 -2.785 1.00 88.94 100 HIS A C 1
ATOM 856 O O . HIS A 1 100 ? 7.442 -12.293 -2.274 1.00 88.94 100 HIS A O 1
ATOM 862 N N . GLN A 1 101 ? 6.972 -14.062 -3.559 1.00 86.31 101 GLN A N 1
ATOM 863 C CA . GLN A 1 101 ? 8.379 -14.380 -3.827 1.00 86.31 101 GLN A CA 1
ATOM 864 C C . GLN A 1 101 ? 9.109 -13.239 -4.539 1.00 86.31 101 GLN A C 1
ATOM 866 O O . GLN A 1 101 ? 10.259 -12.945 -4.217 1.00 86.31 101 GLN A O 1
ATOM 871 N N . TYR A 1 102 ? 8.456 -12.607 -5.514 1.00 84.31 102 TYR A N 1
ATOM 872 C CA . TYR A 1 102 ? 9.043 -11.496 -6.248 1.00 84.31 102 TYR A CA 1
ATOM 873 C C . TYR A 1 102 ? 9.177 -10.244 -5.375 1.00 84.31 102 TYR A C 1
ATOM 875 O O . TYR A 1 102 ? 10.233 -9.619 -5.384 1.00 84.31 102 TYR A O 1
ATOM 883 N N . ARG A 1 103 ? 8.159 -9.922 -4.566 1.00 85.50 103 ARG A N 1
ATOM 884 C CA . ARG A 1 103 ? 8.211 -8.811 -3.600 1.00 85.50 103 ARG A CA 1
ATOM 885 C C . ARG A 1 103 ? 9.364 -8.934 -2.611 1.00 85.50 103 ARG A C 1
ATOM 887 O O . ARG A 1 103 ? 10.094 -7.968 -2.410 1.00 85.50 103 ARG A O 1
ATOM 894 N N . THR A 1 104 ? 9.559 -10.121 -2.039 1.00 82.38 104 THR A N 1
ATOM 895 C CA . THR A 1 104 ? 10.662 -10.370 -1.104 1.00 82.38 104 THR A CA 1
ATOM 896 C C . THR A 1 104 ? 12.017 -10.206 -1.794 1.00 82.38 104 THR A C 1
ATOM 898 O O . THR A 1 104 ? 12.875 -9.501 -1.275 1.00 82.38 104 THR A O 1
ATOM 901 N N . ARG A 1 105 ? 12.185 -10.748 -3.010 1.00 79.00 105 ARG A N 1
ATOM 902 C CA . ARG A 1 105 ? 13.422 -10.568 -3.795 1.00 79.00 105 ARG A CA 1
ATOM 903 C C . ARG A 1 105 ? 13.690 -9.112 -4.154 1.00 79.00 105 ARG A C 1
ATOM 905 O O . ARG A 1 105 ? 14.814 -8.662 -3.995 1.00 79.00 105 ARG A O 1
ATOM 912 N N . LEU A 1 106 ? 12.677 -8.363 -4.590 1.00 72.50 106 LEU A N 1
ATOM 913 C CA . LEU A 1 106 ? 12.821 -6.933 -4.877 1.00 72.50 106 LEU A CA 1
ATOM 914 C C . LEU A 1 106 ? 13.335 -6.158 -3.662 1.00 72.50 106 LEU A C 1
ATOM 916 O O . LEU A 1 106 ? 14.224 -5.324 -3.804 1.00 72.50 106 LEU A O 1
ATOM 920 N N . SER A 1 107 ? 12.794 -6.450 -2.476 1.00 67.38 107 SER A N 1
ATOM 921 C CA . SER A 1 107 ? 13.223 -5.804 -1.234 1.00 67.38 107 SER A CA 1
ATOM 922 C C . SER A 1 107 ? 14.669 -6.142 -0.844 1.00 67.38 107 SER A C 1
ATOM 924 O O . SER A 1 107 ? 15.268 -5.385 -0.083 1.00 67.38 107 SER A O 1
ATOM 926 N N . GLU A 1 108 ? 15.210 -7.269 -1.311 1.00 65.00 108 GLU A N 1
ATOM 927 C CA . GLU A 1 108 ? 16.563 -7.748 -0.995 1.00 65.00 108 GLU A CA 1
ATOM 928 C C . GLU A 1 108 ? 17.603 -7.360 -2.063 1.00 65.00 108 GLU A C 1
ATOM 930 O O . GLU A 1 108 ? 18.753 -7.080 -1.726 1.00 65.00 108 GLU A O 1
ATOM 935 N N . GLU A 1 109 ? 17.219 -7.340 -3.344 1.00 58.56 109 GLU A N 1
ATOM 936 C CA . GLU A 1 109 ? 18.132 -7.216 -4.490 1.00 58.56 109 GLU A CA 1
ATOM 937 C C . GLU A 1 109 ? 18.236 -5.789 -5.059 1.00 58.56 109 GLU A C 1
ATOM 939 O O . GLU A 1 109 ? 19.210 -5.479 -5.749 1.00 58.56 109 GLU A O 1
ATOM 944 N N . VAL A 1 110 ? 17.272 -4.898 -4.795 1.00 51.47 110 VAL A N 1
ATOM 945 C CA . VAL A 1 110 ? 17.152 -3.629 -5.533 1.00 51.47 110 VAL A CA 1
ATOM 946 C C . VAL A 1 110 ? 17.508 -2.423 -4.659 1.00 51.47 110 VAL A C 1
ATOM 948 O O . VAL A 1 110 ? 16.746 -2.000 -3.795 1.00 51.47 110 VAL A O 1
ATOM 951 N N . SER A 1 111 ? 18.651 -1.794 -4.955 1.00 50.88 111 SER A N 1
ATOM 952 C CA . SER A 1 111 ? 18.802 -0.345 -4.752 1.00 50.88 111 SER A CA 1
ATOM 953 C C . SER A 1 111 ? 17.703 0.322 -5.583 1.00 50.88 111 SER A C 1
ATOM 955 O O . SER A 1 111 ? 17.654 0.030 -6.779 1.00 50.88 111 SER A O 1
ATOM 957 N N . PRO A 1 112 ? 16.795 1.127 -5.002 1.00 61.53 112 PRO A N 1
ATOM 958 C CA . PRO A 1 112 ? 15.513 1.442 -5.618 1.00 61.53 112 PRO A CA 1
ATOM 959 C C . PRO A 1 112 ? 15.748 2.216 -6.912 1.00 61.53 112 PRO A C 1
ATOM 961 O O . PRO A 1 112 ? 16.015 3.415 -6.886 1.00 61.53 112 PRO A O 1
ATOM 964 N N . LEU A 1 113 ? 15.662 1.525 -8.052 1.00 68.19 113 LEU A N 1
ATOM 965 C CA . LEU A 1 113 ? 15.373 2.172 -9.322 1.00 68.19 113 LEU A CA 1
ATOM 966 C C . LEU A 1 113 ? 14.013 2.823 -9.120 1.00 68.19 113 LEU A C 1
ATOM 968 O O . LEU A 1 113 ? 12.995 2.131 -9.081 1.00 68.19 113 LEU A O 1
ATOM 972 N N . THR A 1 114 ? 14.028 4.129 -8.870 1.00 79.56 114 THR A N 1
ATOM 973 C CA . THR A 1 114 ? 12.806 4.902 -8.703 1.00 79.56 114 THR A CA 1
ATOM 974 C C . THR A 1 114 ? 12.047 4.898 -10.023 1.00 79.56 114 THR A C 1
ATOM 976 O O . THR A 1 114 ? 12.633 4.731 -11.099 1.00 79.56 114 THR A O 1
ATOM 979 N N . LEU A 1 115 ? 10.735 5.115 -9.954 1.00 83.00 115 LEU A N 1
ATOM 980 C CA . LEU A 1 115 ? 9.909 5.235 -11.153 1.00 83.00 115 LEU A CA 1
ATOM 981 C C . LEU A 1 115 ? 10.462 6.324 -12.094 1.00 83.00 115 LEU A C 1
ATOM 983 O O . LEU A 1 115 ? 10.478 6.133 -13.304 1.00 83.00 115 LEU A O 1
ATOM 987 N N . GLU A 1 116 ? 11.032 7.399 -11.542 1.00 84.88 116 GLU A N 1
ATOM 988 C CA . GLU A 1 116 ? 11.730 8.449 -12.298 1.00 84.88 116 GLU A CA 1
ATOM 989 C C . GLU A 1 116 ? 12.965 7.933 -13.053 1.00 84.88 116 GLU A C 1
ATOM 991 O O . GLU A 1 116 ? 13.149 8.244 -14.228 1.00 84.88 116 GLU A O 1
ATOM 996 N N . MET A 1 117 ? 13.807 7.110 -12.417 1.00 86.56 117 MET A N 1
ATOM 997 C CA . MET A 1 117 ? 14.974 6.520 -13.083 1.00 86.56 117 MET A CA 1
ATOM 998 C C . MET A 1 117 ? 14.560 5.583 -14.222 1.00 86.56 117 MET A C 1
ATOM 1000 O O . MET A 1 117 ? 15.190 5.583 -15.283 1.00 86.56 117 MET A O 1
ATOM 1004 N N . LEU A 1 118 ? 13.502 4.793 -14.016 1.00 86.31 118 LEU A N 1
ATOM 1005 C CA . LEU A 1 118 ? 12.945 3.933 -15.060 1.00 86.31 118 LEU A CA 1
ATOM 1006 C C . LEU A 1 118 ? 12.361 4.758 -16.203 1.00 86.31 118 LEU A C 1
ATOM 1008 O O . LEU A 1 118 ? 12.655 4.463 -17.357 1.00 86.31 118 LEU A O 1
ATOM 1012 N N . MET A 1 119 ? 11.611 5.816 -15.891 1.00 87.38 119 MET A N 1
ATOM 1013 C CA . MET A 1 119 ? 11.073 6.748 -16.879 1.00 87.38 119 MET A CA 1
ATOM 1014 C C . MET A 1 119 ? 12.194 7.321 -17.748 1.00 87.38 119 MET A C 1
ATOM 1016 O O . MET A 1 119 ? 12.155 7.149 -18.960 1.00 87.38 119 MET A O 1
ATOM 1020 N N . HIS A 1 120 ? 13.247 7.884 -17.152 1.00 88.44 120 HIS A N 1
ATOM 1021 C CA . HIS A 1 120 ? 14.372 8.438 -17.911 1.00 88.44 120 HIS A CA 1
ATOM 1022 C C . HIS A 1 120 ? 15.111 7.400 -18.764 1.00 88.44 120 HIS A C 1
ATOM 1024 O O . HIS A 1 120 ? 15.545 7.711 -19.871 1.00 88.44 120 HIS A O 1
ATOM 1030 N N . THR A 1 121 ? 15.235 6.162 -18.278 1.00 88.31 121 THR A N 1
ATOM 1031 C CA . THR A 1 121 ? 15.858 5.069 -19.046 1.00 88.31 121 THR A CA 1
ATOM 1032 C C . THR A 1 121 ? 15.013 4.676 -20.261 1.00 88.31 121 THR A C 1
ATOM 1034 O O . THR A 1 121 ? 15.554 4.331 -21.309 1.00 88.31 121 THR A O 1
ATOM 1037 N N . LEU A 1 122 ? 13.686 4.722 -20.133 1.00 88.81 122 LEU A N 1
ATOM 1038 C CA . LEU A 1 122 ? 12.765 4.436 -21.232 1.00 88.81 122 LEU A CA 1
ATOM 1039 C C . LEU A 1 122 ? 12.687 5.605 -22.225 1.00 88.81 122 LEU A C 1
ATOM 1041 O O . LEU A 1 122 ? 12.626 5.372 -23.428 1.00 88.81 122 LEU A O 1
ATOM 1045 N N . GLU A 1 123 ? 12.763 6.851 -21.753 1.00 89.75 123 GLU A N 1
ATOM 1046 C CA . GLU A 1 123 ? 12.810 8.043 -22.613 1.00 89.75 123 GLU A CA 1
ATOM 1047 C C . GLU A 1 123 ? 14.077 8.078 -23.481 1.00 89.75 123 GLU A C 1
ATOM 1049 O O . GLU A 1 123 ? 14.004 8.439 -24.655 1.00 89.75 123 GLU A O 1
ATOM 1054 N N . SER A 1 124 ? 15.228 7.648 -22.947 1.00 89.50 124 SER A N 1
ATOM 1055 C CA . SER A 1 124 ? 16.493 7.628 -23.699 1.00 89.50 124 SER A CA 1
ATOM 1056 C C . SER A 1 124 ? 16.593 6.491 -24.720 1.00 89.50 124 SER A C 1
ATOM 1058 O O . SER A 1 124 ? 17.527 6.472 -25.522 1.00 89.50 124 SER A O 1
ATOM 1060 N N . PHE A 1 125 ? 15.649 5.543 -24.728 1.00 88.50 125 PHE A N 1
ATOM 1061 C CA . PHE A 1 125 ? 15.728 4.340 -25.558 1.00 88.50 125 PHE A CA 1
ATOM 1062 C C . PHE A 1 125 ? 15.864 4.645 -27.052 1.00 88.50 125 PHE A C 1
ATOM 1064 O O . PHE A 1 125 ? 16.713 4.054 -27.718 1.00 88.50 125 PHE A O 1
ATOM 1071 N N . ASN A 1 126 ? 15.056 5.569 -27.581 1.00 86.31 126 ASN A N 1
ATOM 1072 C CA . ASN A 1 126 ? 15.075 5.894 -29.010 1.00 86.31 126 ASN A CA 1
ATOM 1073 C C . ASN A 1 126 ? 16.423 6.492 -29.439 1.00 86.31 126 ASN A C 1
ATOM 1075 O O . ASN A 1 126 ? 16.941 6.143 -30.503 1.00 86.31 126 ASN A O 1
ATOM 1079 N N . ASP A 1 127 ? 17.006 7.343 -28.595 1.00 87.31 127 ASP A N 1
ATOM 1080 C CA . ASP A 1 127 ? 18.310 7.957 -28.843 1.00 87.31 127 ASP A CA 1
ATOM 1081 C C . ASP A 1 127 ? 19.433 6.911 -28.757 1.00 87.31 127 ASP A C 1
ATOM 1083 O O . ASP A 1 127 ? 20.287 6.828 -29.643 1.00 87.31 127 ASP A O 1
ATOM 1087 N N . ASP A 1 128 ? 19.394 6.044 -27.742 1.00 86.94 128 ASP A N 1
ATOM 1088 C CA . ASP A 1 128 ? 20.376 4.975 -27.543 1.00 86.94 128 ASP A CA 1
ATOM 1089 C C . ASP A 1 128 ? 20.321 3.924 -28.668 1.00 86.94 128 ASP A C 1
ATOM 1091 O O . ASP A 1 128 ? 21.355 3.420 -29.126 1.00 86.94 128 ASP A O 1
ATOM 1095 N N . LEU A 1 129 ? 19.124 3.620 -29.176 1.00 87.56 129 LEU A N 1
ATOM 1096 C CA . LEU A 1 129 ? 18.932 2.724 -30.314 1.00 87.56 129 LEU A CA 1
ATOM 1097 C C . LEU A 1 129 ? 19.490 3.340 -31.603 1.00 87.56 129 LEU A C 1
ATOM 1099 O O . LEU A 1 129 ? 20.190 2.666 -32.360 1.00 87.56 129 LEU A O 1
ATOM 1103 N N . ALA A 1 130 ? 19.239 4.632 -31.833 1.00 85.88 130 ALA A N 1
ATOM 1104 C CA . ALA A 1 130 ? 19.766 5.340 -32.994 1.00 85.88 130 ALA A CA 1
ATOM 1105 C C . ALA A 1 130 ? 21.302 5.372 -32.996 1.00 85.88 130 ALA A C 1
ATOM 1107 O O . ALA A 1 130 ? 21.911 5.183 -34.046 1.00 85.88 130 ALA A O 1
ATOM 1108 N N . VAL A 1 131 ? 21.937 5.570 -31.835 1.00 87.19 131 VAL A N 1
ATOM 1109 C CA . VAL A 1 131 ? 23.403 5.597 -31.707 1.00 87.19 131 VAL A CA 1
ATOM 1110 C C . VAL A 1 131 ? 24.013 4.197 -31.825 1.00 87.19 131 VAL A C 1
ATOM 1112 O O . VAL A 1 131 ? 25.015 4.027 -32.522 1.00 87.19 131 VAL A O 1
ATOM 1115 N N . SER A 1 132 ? 23.423 3.187 -31.181 1.00 81.25 132 SER A N 1
ATOM 1116 C CA . SER A 1 132 ? 23.976 1.822 -31.140 1.00 81.25 132 SER A CA 1
ATOM 1117 C C . SER A 1 132 ? 24.067 1.159 -32.516 1.00 81.25 132 SER A C 1
ATOM 1119 O O . SER A 1 132 ? 25.072 0.500 -32.796 1.00 81.25 132 SER A O 1
ATOM 1121 N N . GLY A 1 133 ? 23.106 1.426 -33.409 1.00 75.69 133 GLY A N 1
ATOM 1122 C CA . GLY A 1 133 ? 23.114 0.930 -34.789 1.00 75.69 133 GLY A CA 1
ATOM 1123 C C . GLY A 1 133 ? 24.305 1.407 -35.634 1.00 75.69 133 GLY A C 1
ATOM 1124 O O . GLY A 1 133 ? 24.659 0.757 -36.615 1.00 75.69 133 GLY A O 1
ATOM 1125 N N . PHE A 1 134 ? 24.971 2.503 -35.250 1.00 76.12 134 PHE A N 1
ATOM 1126 C CA . PHE A 1 134 ? 26.204 2.954 -35.909 1.00 76.12 134 PHE A CA 1
ATOM 1127 C C . PHE A 1 134 ? 27.467 2.277 -35.368 1.00 76.12 134 PHE A C 1
ATOM 1129 O O . PHE A 1 134 ? 28.510 2.335 -36.021 1.00 76.12 134 PHE A O 1
ATOM 1136 N N . VAL A 1 135 ? 27.404 1.675 -34.176 1.00 78.19 135 VAL A N 1
ATOM 1137 C CA . VAL A 1 135 ? 28.578 1.134 -33.482 1.00 78.19 135 VAL A CA 1
ATOM 1138 C C . VAL A 1 135 ? 28.751 -0.358 -33.764 1.00 78.19 135 VAL A C 1
ATOM 1140 O O . VAL A 1 135 ? 29.826 -0.763 -34.205 1.00 78.19 135 VAL A O 1
ATOM 1143 N N . SER A 1 136 ? 27.724 -1.176 -33.509 1.00 82.38 136 SER A N 1
ATOM 1144 C CA . SER A 1 136 ? 27.726 -2.619 -33.795 1.00 82.38 136 SER A CA 1
ATOM 1145 C C . SER A 1 136 ? 26.345 -3.251 -33.573 1.00 82.38 136 SER A C 1
ATOM 1147 O O . SER A 1 136 ? 25.550 -2.759 -32.774 1.00 82.38 136 SER A O 1
ATOM 1149 N N . ASP A 1 137 ? 26.101 -4.407 -34.200 1.00 80.81 137 ASP A N 1
ATOM 1150 C CA . ASP A 1 137 ? 24.884 -5.202 -33.965 1.00 80.81 137 ASP A CA 1
ATOM 1151 C C . ASP A 1 137 ? 24.775 -5.693 -32.508 1.00 80.81 137 ASP A C 1
ATOM 1153 O O . ASP A 1 137 ? 23.686 -5.734 -31.942 1.00 80.81 137 ASP A O 1
ATOM 1157 N N . GLN A 1 138 ? 25.907 -6.001 -31.865 1.00 83.38 138 GLN A N 1
ATOM 1158 C CA . GLN A 1 138 ? 25.945 -6.425 -30.458 1.00 83.38 138 GLN A CA 1
ATOM 1159 C C . GLN A 1 138 ? 25.462 -5.322 -29.510 1.00 83.38 138 GLN A C 1
ATOM 1161 O O . GLN A 1 138 ? 24.704 -5.591 -28.583 1.00 83.38 138 GLN A O 1
ATOM 1166 N N . ASN A 1 139 ? 25.842 -4.069 -29.765 1.00 82.50 139 ASN A N 1
ATOM 1167 C CA . ASN A 1 139 ? 25.391 -2.947 -28.944 1.00 82.50 139 ASN A CA 1
ATOM 1168 C C . ASN A 1 139 ? 23.890 -2.694 -29.116 1.00 82.50 139 ASN A C 1
ATOM 1170 O O . ASN A 1 139 ? 23.219 -2.295 -28.168 1.00 82.50 139 ASN A O 1
ATOM 1174 N N . MET A 1 140 ? 23.354 -2.941 -30.313 1.00 82.62 140 MET A N 1
ATOM 1175 C CA . MET A 1 140 ? 21.917 -2.850 -30.551 1.00 82.62 140 MET A CA 1
ATOM 1176 C C . MET A 1 140 ? 21.151 -3.919 -29.756 1.00 82.62 140 MET A C 1
ATOM 1178 O O . MET A 1 140 ? 20.151 -3.596 -29.117 1.00 82.62 140 MET A O 1
ATOM 1182 N N . GLU A 1 141 ? 21.644 -5.163 -29.713 1.00 87.75 141 GLU A N 1
ATOM 1183 C CA . GLU A 1 141 ? 21.067 -6.223 -28.869 1.00 87.75 141 GLU A CA 1
ATOM 1184 C C . GLU A 1 141 ? 21.101 -5.865 -27.374 1.00 87.75 141 GLU A C 1
ATOM 1186 O O . GLU A 1 141 ? 20.126 -6.101 -26.658 1.00 87.75 141 GLU A O 1
ATOM 1191 N N . GLU A 1 142 ? 22.186 -5.252 -26.893 1.00 89.25 142 GLU A N 1
ATOM 1192 C CA . GLU A 1 142 ? 22.293 -4.799 -25.501 1.00 89.25 142 GLU A CA 1
ATOM 1193 C C . GLU A 1 142 ? 21.282 -3.694 -25.161 1.00 89.25 142 GLU A C 1
ATOM 1195 O O . GLU A 1 142 ? 20.657 -3.740 -24.098 1.00 89.25 142 GLU A O 1
ATOM 1200 N N . VAL A 1 143 ? 21.075 -2.725 -26.061 1.00 89.00 143 VAL A N 1
ATOM 1201 C CA . VAL A 1 143 ? 20.089 -1.647 -25.872 1.00 89.00 143 VAL A CA 1
ATOM 1202 C C . VAL A 1 143 ? 18.664 -2.200 -25.837 1.00 89.00 143 VAL A C 1
ATOM 1204 O O . VAL A 1 143 ? 17.893 -1.812 -24.956 1.00 89.00 143 VAL A O 1
ATOM 1207 N N . LEU A 1 144 ? 18.328 -3.132 -26.736 1.00 88.50 144 LEU A N 1
ATOM 1208 C CA . LEU A 1 144 ? 17.024 -3.804 -26.751 1.00 88.50 144 LEU A CA 1
ATOM 1209 C C . LEU A 1 144 ? 16.787 -4.585 -25.459 1.00 88.50 144 LEU A C 1
ATOM 1211 O O . LEU A 1 144 ? 15.755 -4.419 -24.813 1.00 88.50 144 LEU A O 1
ATOM 1215 N N . LYS A 1 145 ? 17.773 -5.378 -25.032 1.00 90.69 145 LYS A N 1
ATOM 1216 C CA . LYS A 1 145 ? 17.675 -6.155 -23.796 1.00 90.69 145 LYS A CA 1
ATOM 1217 C C . LYS A 1 145 ? 17.498 -5.260 -22.571 1.00 90.69 145 LYS A C 1
ATOM 1219 O O . LYS A 1 145 ? 16.679 -5.556 -21.708 1.00 90.69 145 LYS A O 1
ATOM 1224 N N . ARG A 1 146 ? 18.231 -4.144 -22.501 1.00 89.50 146 ARG A N 1
ATOM 1225 C CA . ARG A 1 146 ? 18.087 -3.169 -21.413 1.00 89.50 146 ARG A CA 1
ATOM 1226 C C . ARG A 1 146 ? 16.683 -2.561 -21.388 1.00 89.50 146 ARG A C 1
ATOM 1228 O O . ARG A 1 146 ? 16.127 -2.421 -20.306 1.00 89.50 146 ARG A O 1
ATOM 1235 N N . HIS A 1 147 ? 16.106 -2.227 -22.545 1.00 90.50 147 HIS A N 1
ATOM 1236 C CA . HIS A 1 147 ? 14.730 -1.718 -22.631 1.00 90.50 147 HIS A CA 1
ATOM 1237 C C . HIS A 1 147 ? 13.711 -2.754 -22.144 1.00 90.50 147 HIS A C 1
ATOM 1239 O O . HIS A 1 147 ? 12.883 -2.436 -21.291 1.00 90.50 147 HIS A O 1
ATOM 1245 N N . GLU A 1 148 ? 13.838 -4.011 -22.577 1.00 90.38 148 GLU A N 1
ATOM 1246 C CA . GLU A 1 148 ? 12.991 -5.114 -22.102 1.00 90.38 148 GLU A CA 1
ATOM 1247 C C . GLU A 1 148 ? 13.114 -5.335 -20.585 1.00 90.38 148 GLU A C 1
ATOM 1249 O O . GLU A 1 148 ? 12.103 -5.477 -19.890 1.00 90.38 148 GLU A O 1
ATOM 1254 N N . ASP A 1 149 ? 14.336 -5.319 -20.047 1.00 90.00 149 ASP A N 1
ATOM 1255 C CA . ASP A 1 149 ? 14.595 -5.472 -18.614 1.00 90.00 149 ASP A CA 1
ATOM 1256 C C . ASP A 1 149 ? 14.026 -4.286 -17.807 1.00 90.00 149 ASP A C 1
ATOM 1258 O O . ASP A 1 149 ? 13.437 -4.488 -16.737 1.00 90.00 149 ASP A O 1
ATOM 1262 N N . SER A 1 150 ? 14.121 -3.055 -18.324 1.00 89.38 150 SER A N 1
ATOM 1263 C CA . SER A 1 150 ? 13.512 -1.858 -17.726 1.00 89.38 150 SER A CA 1
ATOM 1264 C C . SER A 1 150 ? 11.985 -1.925 -17.726 1.00 89.38 150 SER A C 1
ATOM 1266 O O . SER A 1 150 ? 11.373 -1.668 -16.691 1.00 89.38 150 SER A O 1
ATOM 1268 N N . LEU A 1 151 ? 11.360 -2.334 -18.835 1.00 89.50 151 LEU A N 1
ATOM 1269 C CA . LEU A 1 151 ? 9.908 -2.519 -18.930 1.00 89.50 151 LEU A CA 1
ATOM 1270 C C . LEU A 1 151 ? 9.400 -3.613 -17.993 1.00 89.50 151 LEU A C 1
ATOM 1272 O O . LEU A 1 151 ? 8.394 -3.438 -17.303 1.00 89.50 151 LEU A O 1
ATOM 1276 N N . ARG A 1 152 ? 10.117 -4.737 -17.922 1.00 88.75 152 ARG A N 1
ATOM 1277 C CA . ARG A 1 152 ? 9.815 -5.814 -16.980 1.00 88.75 152 ARG A CA 1
ATOM 1278 C C . ARG A 1 152 ? 9.905 -5.323 -15.538 1.00 88.75 152 ARG A C 1
ATOM 1280 O O . ARG A 1 152 ? 9.030 -5.643 -14.734 1.00 88.75 152 ARG A O 1
ATOM 1287 N N . THR A 1 153 ? 10.947 -4.562 -15.214 1.00 87.50 153 THR A N 1
ATOM 1288 C CA . THR A 1 153 ? 11.134 -3.996 -13.874 1.00 87.50 153 THR A CA 1
ATOM 1289 C C . THR A 1 153 ? 10.004 -3.031 -13.538 1.00 87.50 153 THR A C 1
ATOM 1291 O O . THR A 1 153 ? 9.394 -3.181 -12.484 1.00 87.50 153 THR A O 1
ATOM 1294 N N . LEU A 1 154 ? 9.659 -2.126 -14.458 1.00 88.25 154 LEU A N 1
ATOM 1295 C CA . LEU A 1 154 ? 8.549 -1.185 -14.316 1.00 88.25 154 LEU A CA 1
ATOM 1296 C C . LEU A 1 154 ? 7.227 -1.907 -14.051 1.00 88.25 154 LEU A C 1
ATOM 1298 O O . LEU A 1 154 ? 6.545 -1.599 -13.074 1.00 88.25 154 LEU A O 1
ATOM 1302 N N . PHE A 1 155 ? 6.872 -2.882 -14.891 1.00 89.38 155 PHE A N 1
ATOM 1303 C CA . PHE A 1 155 ? 5.635 -3.642 -14.743 1.00 89.38 155 PHE A CA 1
ATOM 1304 C C . PHE A 1 155 ? 5.588 -4.340 -13.388 1.00 89.38 155 PHE A C 1
ATOM 1306 O O . PHE A 1 155 ? 4.623 -4.204 -12.643 1.00 89.38 155 PHE A O 1
ATOM 1313 N N . LEU A 1 156 ? 6.647 -5.072 -13.038 1.00 87.12 156 LEU A N 1
ATOM 1314 C CA . LEU A 1 156 ? 6.649 -5.869 -11.824 1.00 87.12 156 LEU A CA 1
ATOM 1315 C C . LEU A 1 156 ? 6.716 -5.002 -10.558 1.00 87.12 156 LEU A C 1
ATOM 1317 O O . LEU A 1 156 ? 6.086 -5.359 -9.566 1.00 87.12 156 LEU A O 1
ATO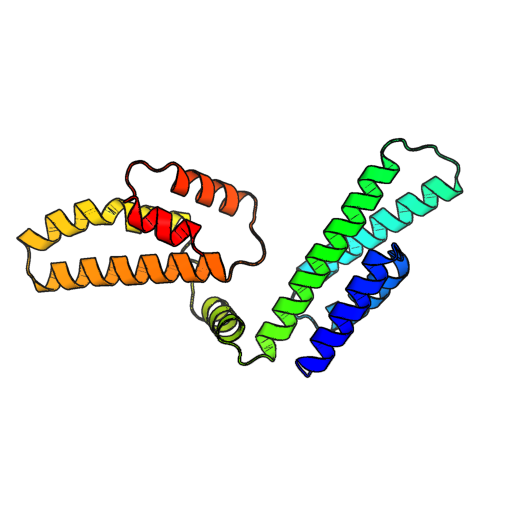M 1321 N N . GLN A 1 157 ? 7.424 -3.869 -10.573 1.00 85.31 157 GLN A N 1
ATOM 1322 C CA . GLN A 1 157 ? 7.392 -2.899 -9.473 1.00 85.31 157 GLN A CA 1
ATOM 1323 C C . GLN A 1 157 ? 5.993 -2.304 -9.305 1.00 85.31 157 GLN A C 1
ATOM 1325 O O . GLN A 1 157 ? 5.492 -2.280 -8.188 1.00 85.31 157 GLN A O 1
ATOM 1330 N N . THR A 1 158 ? 5.344 -1.906 -10.401 1.00 87.38 158 THR A N 1
ATOM 1331 C CA . THR A 1 158 ? 3.994 -1.316 -10.399 1.00 87.38 158 THR A CA 1
ATOM 1332 C C . THR A 1 158 ? 2.949 -2.325 -9.915 1.00 87.38 158 THR A C 1
ATOM 1334 O O . THR A 1 158 ? 2.195 -2.036 -8.989 1.00 87.38 158 THR A O 1
ATOM 1337 N N . TRP A 1 159 ? 2.967 -3.543 -10.465 1.00 88.00 159 TRP A N 1
ATOM 1338 C CA . TRP A 1 159 ? 2.043 -4.632 -10.130 1.00 88.00 159 TRP A CA 1
ATOM 1339 C C . TRP A 1 159 ? 2.195 -5.106 -8.685 1.00 88.00 159 TRP A C 1
ATOM 1341 O O . TRP A 1 159 ? 1.224 -5.446 -8.005 1.00 88.00 159 TRP A O 1
ATOM 1351 N N . THR A 1 160 ? 3.436 -5.158 -8.198 1.00 85.62 160 THR A N 1
ATOM 1352 C CA . THR A 1 160 ? 3.692 -5.564 -6.820 1.00 85.62 160 THR A CA 1
ATOM 1353 C C . THR A 1 160 ? 3.615 -4.418 -5.827 1.00 85.62 160 THR A C 1
ATOM 1355 O O . THR A 1 160 ? 3.623 -4.698 -4.631 1.00 85.62 160 THR A O 1
ATOM 1358 N N . HIS A 1 161 ? 3.471 -3.166 -6.268 1.00 82.31 161 HIS A N 1
ATOM 1359 C CA . HIS A 1 161 ? 3.389 -2.019 -5.374 1.00 82.31 161 HIS A CA 1
ATOM 1360 C C . HIS A 1 161 ? 2.128 -2.071 -4.513 1.00 82.31 161 HIS A C 1
ATOM 1362 O O . HIS A 1 161 ? 1.017 -2.254 -5.002 1.00 82.31 161 HIS A O 1
ATOM 1368 N N . THR A 1 162 ? 2.296 -1.886 -3.206 1.00 77.44 162 THR A N 1
ATOM 1369 C CA . THR A 1 162 ? 1.180 -1.946 -2.250 1.00 77.44 162 THR A CA 1
ATOM 1370 C C . THR A 1 162 ? 0.752 -0.582 -1.749 1.00 77.44 162 THR A C 1
ATOM 1372 O O . THR A 1 162 ? -0.431 -0.382 -1.489 1.00 77.44 162 THR A O 1
ATOM 1375 N N . ASN A 1 163 ? 1.693 0.360 -1.638 1.00 79.00 163 ASN A N 1
ATOM 1376 C CA . ASN A 1 163 ? 1.464 1.651 -0.997 1.00 79.0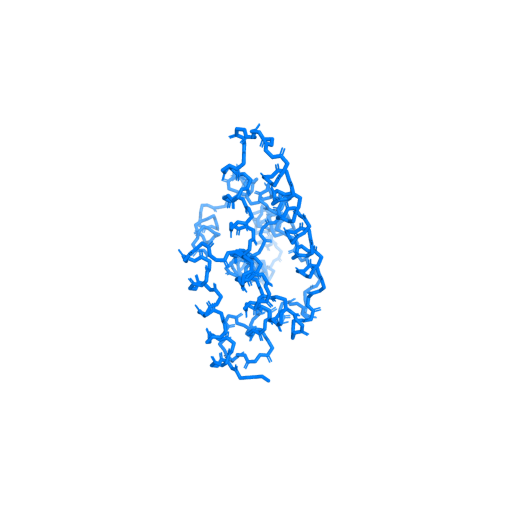0 163 ASN A CA 1
ATOM 1377 C C . ASN A 1 163 ? 2.083 2.762 -1.826 1.00 79.00 163 ASN A C 1
ATOM 1379 O O . ASN A 1 163 ? 3.259 3.053 -1.662 1.00 79.00 163 ASN A O 1
ATOM 1383 N N . TRP A 1 164 ? 1.292 3.390 -2.685 1.00 82.94 164 TRP A N 1
ATOM 1384 C CA . TRP A 1 164 ? 1.753 4.538 -3.454 1.00 82.94 164 TRP A CA 1
ATOM 1385 C C . TRP A 1 164 ? 1.867 5.775 -2.563 1.00 82.94 164 TRP A C 1
ATOM 1387 O O . TRP A 1 164 ? 0.879 6.247 -1.993 1.00 82.94 164 TRP A O 1
ATOM 1397 N N . THR A 1 165 ? 3.077 6.305 -2.448 1.00 84.25 165 THR A N 1
ATOM 1398 C CA . THR A 1 165 ? 3.335 7.610 -1.840 1.00 84.25 165 THR A CA 1
ATOM 1399 C C . THR A 1 165 ? 2.898 8.735 -2.776 1.00 84.25 165 THR A C 1
ATOM 1401 O O . THR A 1 165 ? 2.725 8.548 -3.978 1.00 84.25 165 THR A O 1
ATOM 1404 N N . VAL A 1 166 ? 2.725 9.943 -2.235 1.00 85.25 166 VAL A N 1
ATOM 1405 C CA . VAL A 1 166 ? 2.351 11.119 -3.043 1.00 85.25 166 VAL A CA 1
ATOM 1406 C C . VAL A 1 166 ? 3.394 11.404 -4.132 1.00 85.25 166 VAL A C 1
ATOM 1408 O O . VAL A 1 166 ? 3.031 11.810 -5.232 1.00 85.25 166 VAL A O 1
ATOM 1411 N N . GLU A 1 167 ? 4.669 11.151 -3.837 1.00 84.94 167 GLU A N 1
ATOM 1412 C CA . GLU A 1 167 ? 5.787 11.322 -4.769 1.00 84.94 167 GLU A CA 1
ATOM 1413 C C . GLU A 1 167 ? 5.718 10.301 -5.910 1.00 84.94 167 GLU A C 1
ATOM 1415 O O . GLU A 1 167 ? 5.760 10.681 -7.077 1.00 84.94 167 GLU A O 1
ATOM 1420 N N . GLU A 1 168 ? 5.499 9.022 -5.600 1.00 85.56 168 GLU A N 1
ATOM 1421 C CA . GLU A 1 168 ? 5.360 7.974 -6.620 1.00 85.56 168 GLU A CA 1
ATOM 1422 C C . GLU A 1 168 ? 4.114 8.174 -7.487 1.00 85.56 168 GLU A C 1
ATOM 1424 O O . GLU A 1 168 ? 4.163 7.935 -8.691 1.00 85.56 168 GLU A O 1
ATOM 1429 N N . VAL A 1 169 ? 3.004 8.654 -6.911 1.00 88.00 169 VAL A N 1
ATOM 1430 C CA . VAL A 1 169 ? 1.810 9.023 -7.690 1.00 88.00 169 VAL A CA 1
ATOM 1431 C C . VAL A 1 169 ? 2.126 10.169 -8.648 1.00 88.00 169 VAL A C 1
ATOM 1433 O O . VAL A 1 169 ? 1.704 10.125 -9.802 1.00 88.00 169 VAL A O 1
ATOM 1436 N N . ALA A 1 170 ? 2.863 11.187 -8.198 1.00 88.94 170 ALA A N 1
ATOM 1437 C CA . ALA A 1 170 ? 3.267 12.295 -9.057 1.00 88.94 170 ALA A CA 1
ATOM 1438 C C . ALA A 1 170 ? 4.202 11.824 -10.183 1.00 88.94 170 ALA A C 1
ATOM 1440 O O . ALA A 1 170 ? 3.998 12.203 -11.335 1.00 88.94 170 ALA A O 1
ATOM 1441 N N . ALA A 1 171 ? 5.159 10.943 -9.882 1.00 87.06 171 ALA A N 1
ATOM 1442 C CA . ALA A 1 171 ? 6.050 10.350 -10.876 1.00 87.06 171 ALA A CA 1
ATOM 1443 C C . ALA A 1 171 ? 5.278 9.489 -11.894 1.00 87.06 171 ALA A C 1
ATOM 1445 O O . ALA A 1 171 ? 5.481 9.624 -13.098 1.00 87.06 171 ALA A O 1
ATOM 1446 N N . ALA A 1 172 ? 4.331 8.663 -11.440 1.00 88.19 172 ALA A N 1
ATOM 1447 C CA . ALA A 1 172 ? 3.454 7.885 -12.317 1.00 88.19 172 ALA A CA 1
ATOM 1448 C C . ALA A 1 172 ? 2.596 8.781 -13.222 1.00 88.19 172 ALA A C 1
ATOM 1450 O O . ALA A 1 172 ? 2.416 8.492 -14.403 1.00 88.19 172 ALA A O 1
ATOM 1451 N N . GLN A 1 173 ? 2.077 9.891 -12.689 1.00 90.06 173 GLN A N 1
ATOM 1452 C CA . GLN A 1 173 ? 1.334 10.873 -13.481 1.00 90.06 173 GLN A CA 1
ATOM 1453 C C . GLN A 1 173 ? 2.220 11.562 -14.519 1.00 90.06 173 GLN A C 1
ATOM 1455 O O . GLN A 1 173 ? 1.780 11.728 -15.655 1.00 90.06 173 GLN A O 1
ATOM 1460 N N . ALA A 1 174 ? 3.450 11.929 -14.154 1.00 89.25 174 ALA A N 1
ATOM 1461 C CA . ALA A 1 174 ? 4.420 12.495 -15.086 1.00 89.25 174 ALA A CA 1
ATOM 1462 C C . ALA A 1 174 ? 4.741 11.508 -16.216 1.00 89.25 174 ALA A C 1
ATOM 1464 O O . ALA A 1 174 ? 4.719 11.888 -17.384 1.00 89.25 174 ALA A O 1
ATOM 1465 N N . MET A 1 175 ? 4.920 10.226 -15.885 1.00 87.88 175 MET A N 1
ATOM 1466 C CA . MET A 1 175 ? 5.155 9.166 -16.863 1.00 87.88 175 MET A CA 1
ATOM 1467 C C . MET A 1 175 ? 3.996 9.035 -17.859 1.00 87.88 175 MET A C 1
ATOM 1469 O O . MET A 1 175 ? 4.223 9.001 -19.064 1.00 87.88 175 MET A O 1
ATOM 1473 N N . LEU A 1 176 ? 2.747 9.043 -17.382 1.00 88.62 176 LEU A N 1
ATOM 1474 C CA . LEU A 1 176 ? 1.553 8.992 -18.240 1.00 88.62 176 LEU A CA 1
ATOM 1475 C C . LEU A 1 176 ? 1.385 10.223 -19.145 1.00 88.62 176 LEU A C 1
ATOM 1477 O O . LEU A 1 176 ? 0.649 10.155 -20.128 1.00 88.62 176 LEU A O 1
ATOM 1481 N N . GLN A 1 177 ? 2.016 11.345 -18.798 1.00 89.38 177 GLN A N 1
ATOM 1482 C CA . GLN A 1 177 ? 1.977 12.593 -19.562 1.00 89.38 177 GLN A CA 1
ATOM 1483 C C . GLN A 1 177 ? 3.201 12.786 -20.467 1.00 89.38 177 GLN A C 1
ATOM 1485 O O . GLN A 1 177 ? 3.224 13.749 -21.231 1.00 89.38 177 GLN A O 1
ATOM 1490 N N . SER A 1 178 ? 4.209 11.910 -20.392 1.00 88.00 178 SER A N 1
ATOM 1491 C CA . SER A 1 178 ? 5.423 12.046 -21.195 1.00 88.00 178 SER A CA 1
ATOM 1492 C C . SER A 1 178 ? 5.127 11.801 -22.676 1.00 88.00 178 SER A C 1
ATOM 1494 O O . SER A 1 178 ? 4.596 10.761 -23.063 1.00 88.00 178 SER A O 1
ATOM 1496 N N . GLU A 1 179 ? 5.503 12.764 -23.518 1.00 85.81 179 GLU A N 1
ATOM 1497 C CA . GLU A 1 179 ? 5.418 12.654 -24.981 1.00 85.81 179 GLU A CA 1
ATOM 1498 C C . GLU A 1 179 ? 6.575 11.834 -25.577 1.00 85.81 179 GLU A C 1
ATOM 1500 O O . GLU A 1 179 ? 6.522 11.442 -26.742 1.00 85.81 179 GLU A O 1
ATOM 1505 N N . LEU A 1 180 ? 7.628 11.587 -24.789 1.00 85.56 180 LEU A N 1
ATOM 1506 C CA . LEU A 1 180 ? 8.834 10.878 -25.222 1.00 85.56 180 LEU A CA 1
ATOM 1507 C C . LEU A 1 180 ? 8.680 9.356 -25.131 1.00 85.56 180 LEU A C 1
ATOM 1509 O O . LEU A 1 180 ? 9.393 8.622 -25.818 1.00 85.56 180 LEU A O 1
ATOM 1513 N N . LEU A 1 181 ? 7.748 8.879 -24.302 1.00 86.62 181 LEU A N 1
ATOM 1514 C CA . LEU A 1 181 ? 7.526 7.455 -24.107 1.00 86.62 181 LEU A CA 1
ATOM 1515 C C . LEU A 1 181 ? 6.667 6.852 -25.226 1.00 86.62 181 LEU A C 1
ATOM 1517 O O . LEU A 1 181 ? 5.597 7.377 -25.550 1.00 86.62 181 LEU A O 1
ATOM 1521 N N . PRO A 1 182 ? 7.078 5.704 -25.792 1.00 87.25 182 PRO A N 1
ATOM 1522 C CA . PRO A 1 182 ? 6.240 4.953 -26.712 1.00 87.25 182 PRO A CA 1
ATOM 1523 C C . PRO A 1 182 ? 4.901 4.565 -26.073 1.00 87.25 182 PRO A C 1
ATOM 1525 O O . PRO A 1 182 ? 4.837 4.118 -24.929 1.00 87.25 182 PRO A O 1
ATOM 1528 N N . VAL A 1 183 ? 3.817 4.636 -26.853 1.00 87.50 183 VAL A N 1
ATOM 1529 C CA . VAL A 1 183 ? 2.467 4.261 -26.385 1.00 87.50 183 VAL A CA 1
ATOM 1530 C C . VAL A 1 183 ? 2.422 2.819 -25.866 1.00 87.50 183 VAL A C 1
ATOM 1532 O O . VAL A 1 183 ? 1.729 2.542 -24.892 1.00 87.50 183 VAL A O 1
ATOM 1535 N N . ASN A 1 184 ? 3.186 1.907 -26.473 1.00 88.25 184 ASN A N 1
ATOM 1536 C CA . ASN A 1 184 ? 3.253 0.509 -26.038 1.00 88.25 184 ASN A CA 1
ATOM 1537 C C . ASN A 1 184 ? 3.795 0.368 -24.605 1.00 88.25 184 ASN A C 1
ATOM 1539 O O . ASN A 1 184 ? 3.274 -0.438 -23.835 1.00 88.25 184 ASN A O 1
ATOM 1543 N N . ASP A 1 185 ? 4.783 1.183 -24.235 1.00 89.12 185 ASP A N 1
ATOM 1544 C CA . ASP A 1 185 ? 5.411 1.168 -22.912 1.00 89.12 185 ASP A CA 1
ATOM 1545 C C . ASP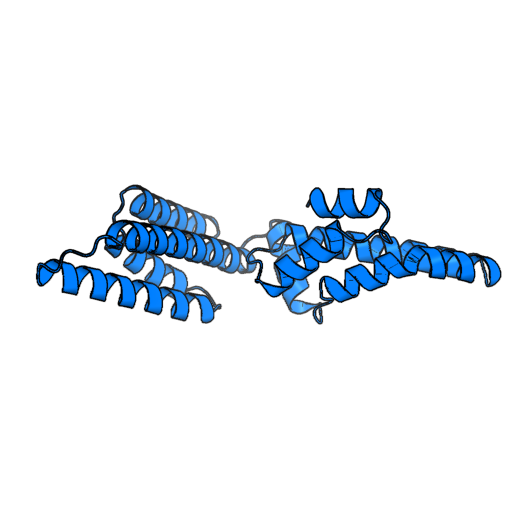 A 1 185 ? 4.427 1.702 -21.857 1.00 89.12 185 ASP A C 1
ATOM 1547 O O . ASP A 1 185 ? 4.273 1.124 -20.779 1.00 89.12 185 ASP A O 1
ATOM 1551 N N . LEU A 1 186 ? 3.662 2.743 -22.211 1.00 88.94 186 LEU A N 1
ATOM 1552 C CA . LEU A 1 186 ? 2.569 3.269 -21.385 1.00 88.94 186 LEU A CA 1
ATOM 1553 C C . LEU A 1 186 ? 1.418 2.262 -21.227 1.00 88.94 186 LEU A C 1
ATOM 1555 O O . LEU A 1 186 ? 0.836 2.135 -20.146 1.00 88.94 186 LEU A O 1
ATOM 1559 N N . CYS A 1 187 ? 1.085 1.514 -22.282 1.00 89.75 187 CYS A N 1
ATOM 1560 C CA . CYS A 1 187 ? 0.105 0.431 -22.202 1.00 89.75 187 CYS A CA 1
ATOM 1561 C C . CYS A 1 187 ? 0.568 -0.673 -21.247 1.00 89.75 187 CYS A C 1
ATOM 1563 O O . CYS A 1 187 ? -0.245 -1.182 -20.479 1.00 89.75 187 CYS A O 1
ATOM 1565 N N . LEU A 1 188 ? 1.861 -1.017 -21.247 1.00 89.25 188 LEU A N 1
ATOM 1566 C CA . LEU A 1 188 ? 2.400 -1.986 -20.296 1.00 89.25 188 LEU A CA 1
ATOM 1567 C C . LEU A 1 188 ? 2.291 -1.463 -18.859 1.00 89.25 188 LEU A C 1
ATOM 1569 O O . LEU A 1 188 ? 1.783 -2.178 -17.998 1.00 89.25 188 LEU A O 1
ATOM 1573 N N . PHE A 1 189 ? 2.689 -0.211 -18.618 1.00 88.88 189 PHE A N 1
ATOM 1574 C CA . PHE A 1 189 ? 2.591 0.428 -17.303 1.00 88.88 189 PHE A CA 1
ATOM 1575 C C . PHE A 1 189 ? 1.158 0.435 -16.755 1.00 88.88 189 PHE A C 1
ATOM 1577 O O . PHE A 1 189 ? 0.929 0.067 -15.610 1.00 88.88 189 PHE A O 1
ATOM 1584 N N . THR A 1 190 ? 0.179 0.794 -17.587 1.00 89.19 190 THR A N 1
ATOM 1585 C CA . THR A 1 190 ? -1.243 0.838 -17.194 1.00 89.19 190 THR A CA 1
ATOM 1586 C C . THR A 1 190 ? -1.906 -0.535 -17.068 1.00 89.19 190 THR A C 1
ATOM 1588 O O . THR A 1 190 ? -2.995 -0.628 -16.505 1.00 89.19 190 THR A O 1
ATOM 1591 N N . SER A 1 191 ? -1.288 -1.591 -17.605 1.00 90.00 191 SER A N 1
ATOM 1592 C CA . SER A 1 191 ? -1.794 -2.968 -17.521 1.00 90.00 191 SER A CA 1
ATOM 1593 C C . SER A 1 191 ? -1.356 -3.729 -16.266 1.00 90.00 191 SER A C 1
ATOM 1595 O O . SER A 1 191 ? -1.884 -4.816 -16.016 1.00 90.00 191 SER A O 1
ATOM 1597 N N . ALA A 1 192 ? -0.379 -3.187 -15.533 1.00 82.75 192 ALA A N 1
ATOM 1598 C CA . ALA A 1 192 ? 0.105 -3.712 -14.258 1.00 82.75 192 ALA A CA 1
ATOM 1599 C C . ALA A 1 192 ? -0.952 -3.566 -13.156 1.00 82.75 192 ALA A C 1
ATOM 1601 O O . ALA A 1 192 ? -1.096 -4.530 -12.368 1.00 82.75 192 ALA A O 1
#

Radius of gyration: 22.31 Å; chains: 1; bounding box: 50×39×62 Å

pLDDT: mean 87.78, std 7.17, range [50.88, 96.5]

Sequence (192 aa):
MNEQLINEQYQYILRLIGQKRLKEALTQLESFLWKCPEWSLRTRLEQIQTSYSYMLQYMRQGVEDPERRKLYQKLLTDTLEITDQARITLLDSVSNHYYHQYRTRLSEEVSPLTLEMLMHTLESFNDDLAVSGFVSDQNMEEVLKRHEDSLRTLFLQTWTHTNWTVEEVAAAQAMLQSELLPVNDLCLFTSA